Protein AF-A0A135VD39-F1 (afdb_monomer)

Radius of gyration: 21.94 Å; Cα contacts (8 Å, |Δi|>4): 215; chains: 1; bounding box: 55×44×56 Å

Solvent-accessible surface area (backbone atoms only — not comparable to full-atom values): 12768 Å² total; per-residue (Å²): 140,73,84,59,66,71,58,58,60,53,49,51,55,55,43,65,62,43,74,57,45,62,59,51,40,48,57,52,22,52,54,49,41,53,48,53,52,48,43,32,73,76,66,68,51,84,72,52,73,67,55,46,51,52,53,43,49,52,48,41,50,49,53,52,51,52,49,55,49,49,49,50,70,74,50,70,34,70,59,78,60,62,70,63,48,51,53,49,48,53,45,34,60,78,67,70,51,67,87,68,59,43,60,22,40,42,99,42,89,54,78,38,80,48,74,44,67,46,86,89,49,31,38,37,41,31,10,59,46,33,50,52,53,28,62,77,36,46,71,65,29,49,46,50,50,43,50,50,54,54,52,57,67,68,57,56,26,66,57,56,52,50,51,50,41,52,50,24,40,51,56,33,50,59,50,48,55,74,76,72,55,96,48,78,74,50,52,59,52,45,53,51,51,51,49,50,50,48,50,52,50,51,49,44,66,54,50,51,58,56,53,50,53,55,52,48,61,48,52,47,50,51,40,31,73,74,67,76,46,76,125

Mean predicted aligned error: 9.79 Å

Secondary structure (DSSP, 8-state):
----HHHHHHHHHHHHHSTTHHHHHHHHHHHHHHHHHHHHHHH-PPPPHHHHHHHHHHHHHHHHHHHHHHHHHHH--B---HHHHHHHHHHHHHTT--TTEEEEEE--SS--EEEEE-SS-EEEEEEHHHHHHHHHTHHHHHHHHHHHHHHHHH--HHHHHHHHHHHHHHHHHHHHHHHH--SHHHHHHHHHHHHHHHHHHHHHHHHHHHHHHHHHHHHHHHHHHHHSS--

Sequence (231 aa):
MLGDPDIIENQSGVFLFTMAFQEGLVMCSLVWTLGLIGIRLFANIEFNILQWTITTLLVGSAVQFIVFGLKLILFRNPVTNAEILTLFEEVRDELGASRRIQLWSRSTDKGVFLSTSNLLFKAILLSESAIGNILGKREKGKVVLAREVLMLGRVNPIRGFALGLFGFWGVSFSELFFFVYDEFLTMELWVTTMLLAFVVLLLGLILIPTMTSKSYRHVERILENTYGSSP

Structure (mmCIF, N/CA/C/O backbone):
data_AF-A0A135VD39-F1
#
_entry.id   AF-A0A135VD39-F1
#
loop_
_atom_site.group_PDB
_atom_site.id
_atom_site.type_symbol
_atom_site.label_atom_id
_atom_site.label_alt_id
_atom_site.label_comp_id
_atom_site.label_asym_id
_atom_site.label_entity_id
_atom_site.label_seq_id
_atom_site.pdbx_PDB_ins_code
_atom_site.Cartn_x
_atom_site.Cartn_y
_atom_site.Cartn_z
_atom_site.occupancy
_atom_site.B_iso_or_equiv
_atom_site.auth_seq_id
_atom_site.auth_comp_id
_atom_site.auth_asym_id
_atom_site.auth_atom_id
_atom_site.pdbx_PDB_model_num
ATOM 1 N N . MET A 1 1 ? 16.685 -28.376 16.168 1.00 36.78 1 MET A N 1
ATOM 2 C CA . MET A 1 1 ? 16.461 -26.940 15.905 1.00 36.78 1 MET A CA 1
ATOM 3 C C . MET A 1 1 ? 16.240 -26.770 14.411 1.00 36.78 1 MET A C 1
ATOM 5 O O . MET A 1 1 ? 17.153 -26.419 13.682 1.00 36.78 1 MET A O 1
ATOM 9 N N . LEU A 1 2 ? 15.049 -27.141 13.954 1.00 29.02 2 LEU A N 1
ATOM 10 C CA . LEU A 1 2 ? 14.562 -26.883 12.603 1.00 29.02 2 LEU A CA 1
ATOM 11 C C . LEU A 1 2 ? 13.552 -25.755 12.776 1.00 29.02 2 LEU A C 1
ATOM 13 O O . LEU A 1 2 ? 12.688 -25.861 13.644 1.00 29.02 2 LEU A O 1
ATOM 17 N N . GLY A 1 3 ? 13.758 -24.648 12.063 1.00 33.44 3 GLY A N 1
ATOM 18 C CA . GLY A 1 3 ? 12.838 -23.518 12.086 1.00 33.44 3 GLY A CA 1
ATOM 19 C C . GLY A 1 3 ? 11.447 -24.014 11.728 1.00 33.44 3 GLY A C 1
ATOM 20 O O . GLY A 1 3 ? 11.274 -24.638 10.684 1.00 33.44 3 GLY A O 1
ATOM 21 N N . ASP A 1 4 ? 10.505 -23.789 12.635 1.00 33.47 4 ASP A N 1
ATOM 22 C CA . ASP A 1 4 ? 9.112 -24.169 12.462 1.00 33.47 4 ASP A CA 1
ATOM 23 C C . ASP A 1 4 ? 8.587 -23.475 11.188 1.00 33.47 4 ASP A C 1
ATOM 25 O O . ASP A 1 4 ? 8.614 -22.236 11.126 1.00 33.47 4 ASP A O 1
ATOM 29 N N . PRO A 1 5 ? 8.196 -24.219 10.138 1.00 44.31 5 PRO A N 1
ATOM 30 C CA . PRO A 1 5 ? 7.804 -23.639 8.851 1.00 44.31 5 PRO A CA 1
ATOM 31 C C . PRO A 1 5 ? 6.631 -22.652 8.989 1.00 44.31 5 PRO A C 1
ATOM 33 O O . PRO A 1 5 ? 6.588 -21.642 8.281 1.00 44.31 5 PRO A O 1
ATOM 36 N N . ASP A 1 6 ? 5.783 -22.846 10.000 1.00 40.59 6 ASP A N 1
ATOM 37 C CA . ASP A 1 6 ? 4.646 -21.982 10.326 1.00 40.59 6 ASP A CA 1
ATOM 38 C C . ASP A 1 6 ? 5.066 -20.577 10.801 1.00 40.59 6 ASP A C 1
ATOM 40 O O . ASP A 1 6 ? 4.318 -19.605 10.659 1.00 40.59 6 ASP A O 1
ATOM 44 N N . ILE A 1 7 ? 6.284 -20.417 11.338 1.00 43.66 7 ILE A N 1
ATOM 45 C CA . ILE A 1 7 ? 6.813 -19.107 11.753 1.00 43.66 7 ILE A CA 1
ATOM 46 C C . ILE A 1 7 ? 7.242 -18.288 10.526 1.00 43.66 7 ILE A C 1
ATOM 48 O O . ILE A 1 7 ? 7.021 -17.071 10.494 1.00 43.66 7 ILE A O 1
ATOM 52 N N . ILE A 1 8 ? 7.808 -18.946 9.509 1.00 40.62 8 ILE A N 1
ATOM 53 C CA . ILE A 1 8 ? 8.281 -18.313 8.267 1.00 40.62 8 ILE A CA 1
ATOM 54 C C . ILE A 1 8 ? 7.086 -17.917 7.385 1.00 40.62 8 ILE A C 1
ATOM 56 O O . ILE A 1 8 ? 7.049 -16.806 6.845 1.00 40.62 8 ILE A O 1
ATOM 60 N N . GLU A 1 9 ? 6.058 -18.767 7.311 1.00 42.56 9 GLU A N 1
ATOM 61 C CA . GLU A 1 9 ? 4.824 -18.470 6.577 1.00 42.56 9 GLU A CA 1
ATOM 62 C C . GLU A 1 9 ? 4.047 -17.298 7.211 1.00 42.56 9 GLU A C 1
ATOM 64 O O . GLU A 1 9 ? 3.508 -16.434 6.514 1.00 42.56 9 GLU A O 1
ATOM 69 N N . ASN A 1 10 ? 4.078 -17.161 8.543 1.00 50.06 10 ASN A N 1
ATOM 70 C CA . ASN A 1 10 ? 3.363 -16.073 9.213 1.00 50.06 10 ASN A CA 1
ATOM 71 C C . ASN A 1 10 ? 4.061 -14.708 9.137 1.00 50.06 10 ASN A C 1
ATOM 73 O O . ASN A 1 10 ? 3.376 -13.685 9.002 1.00 50.06 10 ASN A O 1
ATOM 77 N N . GLN A 1 11 ? 5.396 -14.662 9.207 1.00 50.75 11 GLN A N 1
ATOM 78 C CA . GLN A 1 11 ? 6.142 -13.405 9.073 1.00 50.75 11 GLN A CA 1
ATOM 79 C C . GLN A 1 11 ? 6.075 -12.851 7.648 1.00 50.75 11 GLN A C 1
ATOM 81 O O . GLN A 1 11 ? 5.901 -11.642 7.483 1.00 50.75 11 GLN A O 1
ATOM 86 N N . SER A 1 12 ? 6.116 -13.718 6.631 1.00 50.72 12 SER A N 1
ATOM 87 C CA . SER A 1 12 ? 6.025 -13.298 5.228 1.00 50.72 12 SER A CA 1
ATOM 88 C C . SER A 1 12 ? 4.701 -12.585 4.928 1.00 50.72 12 SER A C 1
ATOM 90 O O . SER A 1 12 ? 4.698 -11.534 4.290 1.00 50.72 12 SER A O 1
ATOM 92 N N . GLY A 1 13 ? 3.579 -13.065 5.478 1.00 54.34 13 GLY A N 1
ATOM 93 C CA . GLY A 1 13 ? 2.280 -12.419 5.293 1.00 54.34 13 GLY A CA 1
ATOM 94 C C . GLY A 1 13 ? 2.174 -11.047 5.979 1.00 54.34 13 GLY A C 1
ATOM 95 O O . GLY A 1 13 ? 1.583 -10.118 5.438 1.00 54.34 13 GLY A O 1
ATOM 96 N N . VAL A 1 14 ? 2.753 -10.882 7.171 1.00 59.06 14 VAL A N 1
ATOM 97 C CA . VAL A 1 14 ? 2.792 -9.571 7.855 1.00 59.06 14 VAL A CA 1
ATOM 98 C C . VAL A 1 14 ? 3.725 -8.596 7.124 1.00 59.06 14 VAL A C 1
ATOM 100 O O . VAL A 1 14 ? 3.398 -7.417 6.967 1.00 59.06 14 VAL A O 1
ATOM 103 N N . PHE A 1 15 ? 4.846 -9.093 6.605 1.00 59.16 15 PHE A N 1
ATOM 104 C CA . PHE A 1 15 ? 5.789 -8.327 5.792 1.00 59.16 15 PHE A CA 1
ATOM 105 C C . PHE A 1 15 ? 5.156 -7.866 4.469 1.00 59.16 15 PHE A C 1
ATOM 107 O O . PHE A 1 15 ? 5.228 -6.693 4.111 1.00 59.16 15 PHE A O 1
ATOM 114 N N . LEU A 1 16 ? 4.427 -8.760 3.792 1.00 58.19 16 LEU A N 1
ATOM 115 C CA . LEU A 1 16 ? 3.651 -8.451 2.590 1.00 58.19 16 LEU A CA 1
ATOM 116 C C . LEU A 1 16 ? 2.546 -7.429 2.865 1.00 58.19 16 LEU A C 1
ATOM 118 O O . LEU A 1 16 ? 2.251 -6.602 2.004 1.00 58.19 16 LEU A O 1
ATOM 122 N N . PHE A 1 17 ? 1.934 -7.440 4.050 1.00 61.31 17 PHE A N 1
ATOM 123 C CA . PHE A 1 17 ? 0.886 -6.484 4.406 1.00 61.31 17 PHE A CA 1
ATOM 124 C C . PHE A 1 17 ? 1.434 -5.075 4.728 1.00 61.31 17 PHE A C 1
ATOM 126 O O . PHE A 1 17 ? 0.777 -4.076 4.419 1.00 61.31 17 PHE A O 1
ATOM 133 N N . THR A 1 18 ? 2.654 -4.978 5.267 1.00 62.19 18 THR A N 1
ATOM 134 C CA . THR A 1 18 ? 3.282 -3.734 5.763 1.00 62.19 18 THR A CA 1
ATOM 135 C C . THR A 1 18 ? 4.094 -2.959 4.701 1.00 62.19 18 THR A C 1
ATOM 137 O O . THR A 1 18 ? 4.135 -3.322 3.521 1.00 62.19 18 THR A O 1
ATOM 140 N N . MET A 1 19 ? 4.695 -1.825 5.111 1.00 54.62 19 MET A N 1
ATOM 141 C CA . MET A 1 19 ? 5.516 -0.919 4.280 1.00 54.62 19 MET A CA 1
ATOM 142 C C . MET A 1 19 ? 6.785 -1.558 3.698 1.00 54.62 19 MET A C 1
ATOM 144 O O . MET A 1 19 ? 7.353 -0.993 2.767 1.00 54.62 19 MET A O 1
ATOM 148 N N . ALA A 1 20 ? 7.198 -2.734 4.171 1.00 56.06 20 ALA A N 1
ATOM 149 C CA . ALA A 1 20 ? 8.397 -3.417 3.689 1.00 56.06 20 ALA A CA 1
ATOM 150 C C . ALA A 1 20 ? 8.313 -3.829 2.203 1.00 56.06 20 ALA A C 1
ATOM 152 O O . ALA A 1 20 ? 9.313 -4.091 1.541 1.00 56.06 20 ALA A O 1
ATOM 153 N N . PHE A 1 21 ? 7.115 -3.776 1.612 1.00 60.62 21 PHE A N 1
ATOM 154 C CA . PHE A 1 21 ? 6.954 -3.854 0.164 1.00 60.62 21 PHE A CA 1
ATOM 155 C C . PHE A 1 21 ? 7.659 -2.719 -0.607 1.00 60.62 21 PHE A C 1
ATOM 157 O O . PHE A 1 21 ? 8.100 -2.946 -1.731 1.00 60.62 21 PHE A O 1
ATOM 164 N N . GLN A 1 22 ? 7.804 -1.516 -0.036 1.00 62.66 22 GLN A N 1
ATOM 165 C CA . GLN A 1 22 ? 8.587 -0.461 -0.694 1.00 62.66 22 GLN A CA 1
ATOM 166 C C . GLN A 1 22 ? 10.059 -0.866 -0.849 1.00 62.66 22 GLN A C 1
ATOM 168 O O . GLN A 1 22 ? 10.663 -0.558 -1.871 1.00 62.66 22 GLN A O 1
ATOM 173 N N . GLU A 1 23 ? 10.602 -1.631 0.098 1.00 63.03 23 GLU A N 1
ATOM 174 C CA . GLU A 1 23 ? 11.943 -2.220 0.001 1.00 63.03 23 GLU A CA 1
ATOM 175 C C . GLU A 1 23 ? 11.967 -3.362 -1.034 1.00 63.03 23 GLU A C 1
ATOM 177 O O . GLU A 1 23 ? 12.885 -3.457 -1.845 1.00 63.03 23 GLU A O 1
ATOM 182 N N . GLY A 1 24 ? 10.903 -4.173 -1.103 1.00 69.75 24 GLY A N 1
ATOM 183 C CA . GLY A 1 24 ? 10.736 -5.201 -2.140 1.00 69.75 24 GLY A CA 1
ATOM 184 C C . GLY A 1 24 ? 10.669 -4.648 -3.573 1.00 69.75 24 GLY A C 1
ATOM 185 O O . GLY A 1 24 ? 11.149 -5.295 -4.507 1.00 69.75 24 GLY A O 1
ATOM 186 N N . LEU A 1 25 ? 10.131 -3.437 -3.766 1.00 75.75 25 LEU A N 1
ATOM 187 C CA . LEU A 1 25 ? 10.124 -2.760 -5.068 1.00 75.75 25 LEU A CA 1
ATOM 188 C C . LEU A 1 25 ? 11.536 -2.422 -5.555 1.00 75.75 25 LEU A C 1
ATOM 190 O O . LEU A 1 25 ? 11.788 -2.518 -6.755 1.00 75.75 25 LEU A O 1
ATOM 194 N N . VAL A 1 26 ? 12.459 -2.087 -4.648 1.00 73.94 26 VAL A N 1
ATOM 195 C CA . VAL A 1 26 ? 13.871 -1.851 -4.992 1.00 73.94 26 VAL A CA 1
ATOM 196 C C . VAL A 1 26 ? 14.484 -3.128 -5.560 1.00 73.94 26 VAL A C 1
ATOM 198 O O . VAL A 1 26 ? 15.047 -3.104 -6.652 1.00 73.94 26 VAL A O 1
ATOM 201 N N . MET A 1 27 ? 14.282 -4.270 -4.901 1.00 78.44 27 MET A N 1
ATOM 202 C CA . MET A 1 27 ? 14.774 -5.556 -5.410 1.00 78.44 27 MET A CA 1
ATOM 203 C C . MET A 1 27 ? 14.165 -5.902 -6.776 1.00 78.44 27 MET A C 1
ATOM 205 O O . MET A 1 27 ? 14.879 -6.326 -7.682 1.00 78.44 27 MET A O 1
ATOM 209 N N . CYS A 1 28 ? 12.865 -5.649 -6.968 1.00 85.00 28 CYS A N 1
ATOM 210 C CA . CYS A 1 28 ? 12.217 -5.844 -8.268 1.00 85.00 28 CYS A CA 1
ATOM 211 C C . CYS A 1 28 ? 12.820 -4.942 -9.359 1.00 85.00 28 CYS A C 1
ATOM 213 O O . CYS A 1 28 ? 12.958 -5.378 -10.499 1.00 85.00 28 CYS A O 1
ATOM 215 N N . SER A 1 29 ? 13.195 -3.703 -9.022 1.00 85.25 29 SER A N 1
ATOM 216 C CA . SER A 1 29 ? 13.818 -2.770 -9.969 1.00 85.25 29 SER A CA 1
ATOM 217 C C . SER A 1 29 ? 15.226 -3.203 -10.389 1.00 85.25 29 SER A C 1
ATOM 219 O O . SER A 1 29 ? 15.584 -3.057 -11.559 1.00 85.25 29 SER A O 1
ATOM 221 N N . LEU A 1 30 ? 15.991 -3.814 -9.478 1.00 82.81 30 LEU A N 1
ATOM 222 C CA . LEU A 1 30 ? 17.301 -4.392 -9.784 1.00 82.81 30 LEU A CA 1
ATOM 223 C C . LEU A 1 30 ? 17.159 -5.583 -10.734 1.00 82.81 30 LEU A C 1
ATOM 225 O O . LEU A 1 30 ? 17.803 -5.617 -11.779 1.00 82.81 30 LEU A O 1
ATOM 229 N N . VAL A 1 31 ? 16.255 -6.519 -10.423 1.00 88.19 31 VAL A N 1
ATOM 230 C CA . VAL A 1 31 ? 15.974 -7.680 -11.287 1.00 88.19 31 VAL A CA 1
ATOM 231 C C . VAL A 1 31 ? 15.508 -7.233 -12.674 1.00 88.19 31 VAL A C 1
ATOM 233 O O . VAL A 1 31 ? 15.976 -7.761 -13.680 1.00 88.19 31 VAL A O 1
ATOM 236 N N . TRP A 1 32 ? 14.625 -6.233 -12.740 1.00 90.31 32 TRP A N 1
ATOM 237 C CA . TRP A 1 32 ? 14.171 -5.656 -14.004 1.00 90.31 32 TRP A CA 1
ATOM 238 C C . TRP A 1 32 ? 15.325 -5.062 -14.816 1.00 90.31 32 TRP A C 1
ATOM 240 O O . TRP A 1 32 ? 15.446 -5.333 -16.010 1.00 90.31 32 TRP A O 1
ATOM 250 N N . THR A 1 33 ? 16.206 -4.305 -14.165 1.00 85.19 33 THR A N 1
ATOM 251 C CA . THR A 1 33 ? 17.350 -3.674 -14.830 1.00 85.19 33 THR A CA 1
ATOM 252 C C . THR A 1 33 ? 18.340 -4.711 -15.354 1.00 85.19 33 THR A C 1
ATOM 254 O O . THR A 1 33 ? 18.750 -4.630 -16.510 1.00 85.19 33 THR A O 1
ATOM 257 N N . LEU A 1 34 ? 18.650 -5.744 -14.564 1.00 84.44 34 LEU A N 1
ATOM 258 C CA . LEU A 1 34 ? 19.457 -6.881 -15.017 1.00 84.44 34 LEU A CA 1
ATOM 259 C C . LEU A 1 34 ? 18.812 -7.595 -16.213 1.00 84.44 34 LEU A C 1
ATOM 261 O O . LEU A 1 34 ? 19.510 -7.977 -17.150 1.00 84.44 34 LEU A O 1
ATOM 265 N N . GLY A 1 35 ? 17.483 -7.728 -16.214 1.00 86.19 35 GLY A N 1
ATOM 266 C CA . GLY A 1 35 ? 16.728 -8.263 -17.344 1.00 86.19 35 GLY A CA 1
ATOM 267 C C . GLY A 1 35 ? 16.900 -7.428 -18.615 1.00 86.19 35 GLY A C 1
ATOM 268 O O . GLY A 1 35 ? 17.209 -7.979 -19.669 1.00 86.19 35 GLY A O 1
ATOM 269 N N . LEU A 1 36 ? 16.771 -6.101 -18.519 1.00 84.12 36 LEU A N 1
ATOM 270 C CA . LEU A 1 36 ? 16.989 -5.197 -19.652 1.00 84.12 36 LEU A CA 1
ATOM 271 C C . LEU A 1 36 ? 18.435 -5.239 -20.165 1.00 84.12 36 LEU A C 1
ATOM 273 O O . LEU A 1 36 ? 18.651 -5.259 -21.377 1.00 84.12 36 LEU A O 1
ATOM 277 N N . ILE A 1 37 ? 19.420 -5.313 -19.266 1.00 81.06 37 ILE A N 1
ATOM 278 C CA . ILE A 1 37 ? 20.835 -5.485 -19.628 1.00 81.06 37 ILE A CA 1
ATOM 279 C C . ILE A 1 37 ? 21.036 -6.815 -20.362 1.00 81.06 37 ILE A C 1
ATOM 281 O O . ILE A 1 37 ? 21.667 -6.842 -21.416 1.00 81.06 37 ILE A O 1
ATOM 285 N N . GLY A 1 38 ? 20.458 -7.907 -19.859 1.00 83.38 38 GLY A N 1
ATOM 286 C CA . GLY A 1 38 ? 20.496 -9.208 -20.523 1.00 83.38 38 GLY A CA 1
ATOM 287 C C . GLY A 1 38 ? 19.891 -9.157 -21.926 1.00 83.38 38 GLY A C 1
ATOM 288 O O . GLY A 1 38 ? 20.511 -9.625 -22.876 1.00 83.38 38 GLY A O 1
ATOM 289 N N . ILE A 1 39 ? 18.724 -8.527 -22.092 1.00 85.81 39 ILE A N 1
ATOM 290 C CA . ILE A 1 39 ? 18.101 -8.340 -23.412 1.00 85.81 39 ILE A CA 1
ATOM 291 C C . ILE A 1 39 ? 19.033 -7.557 -24.341 1.00 85.81 39 ILE A C 1
ATOM 293 O O . ILE A 1 39 ? 19.220 -7.961 -25.487 1.00 85.81 39 ILE A O 1
ATOM 297 N N . ARG A 1 40 ? 19.668 -6.484 -23.859 1.00 81.38 40 ARG A N 1
ATOM 298 C CA . ARG A 1 40 ? 20.644 -5.730 -24.655 1.00 81.38 40 ARG A CA 1
ATOM 299 C C . ARG A 1 40 ? 21.816 -6.612 -25.096 1.00 81.38 40 ARG A C 1
ATOM 301 O O . ARG A 1 40 ? 22.158 -6.604 -26.272 1.00 81.38 40 ARG A O 1
ATOM 308 N N . LEU A 1 41 ? 22.400 -7.389 -24.182 1.00 81.62 41 LEU A N 1
ATOM 309 C CA . LEU A 1 41 ? 23.570 -8.230 -24.460 1.00 81.62 41 LEU A CA 1
ATOM 310 C C . LEU A 1 41 ? 23.260 -9.416 -25.387 1.00 81.62 41 LEU A C 1
ATOM 312 O O . LEU A 1 41 ? 24.068 -9.734 -26.254 1.00 81.62 41 LEU A O 1
ATOM 316 N N . PHE A 1 42 ? 22.109 -10.074 -25.215 1.00 87.12 42 PHE A N 1
ATOM 317 C CA . PHE A 1 42 ? 21.778 -11.308 -25.939 1.00 87.12 42 PHE A CA 1
ATOM 318 C C . PHE A 1 42 ? 20.916 -11.090 -27.185 1.00 87.12 42 PHE A C 1
ATOM 320 O O . PHE A 1 42 ? 21.046 -11.844 -28.146 1.00 87.12 42 PHE A O 1
ATOM 327 N N . ALA A 1 43 ? 20.036 -10.086 -27.187 1.00 86.44 43 ALA A N 1
ATOM 328 C CA . ALA A 1 43 ? 19.156 -9.787 -28.319 1.00 86.44 43 ALA A CA 1
ATOM 329 C C . ALA A 1 43 ? 19.656 -8.615 -29.180 1.00 86.44 43 ALA A C 1
ATOM 331 O O . ALA A 1 43 ? 19.060 -8.337 -30.217 1.00 86.44 43 ALA A O 1
ATOM 332 N N . ASN A 1 44 ? 20.734 -7.936 -28.761 1.00 78.56 44 ASN A N 1
ATOM 333 C CA . ASN A 1 44 ? 21.305 -6.761 -29.428 1.00 78.56 44 ASN A CA 1
ATOM 334 C C . ASN A 1 44 ? 20.274 -5.639 -29.673 1.00 78.56 44 ASN A C 1
ATOM 336 O O . ASN A 1 44 ? 20.314 -4.934 -30.680 1.00 78.56 44 ASN A O 1
ATOM 340 N N . ILE A 1 45 ? 19.304 -5.513 -28.760 1.00 82.12 45 ILE A N 1
ATOM 341 C CA . ILE A 1 45 ? 18.288 -4.460 -28.788 1.00 82.12 45 ILE A CA 1
ATOM 342 C C . ILE A 1 45 ? 18.828 -3.265 -28.006 1.00 82.12 45 ILE A C 1
ATOM 344 O O . ILE A 1 45 ? 19.077 -3.357 -26.802 1.00 82.12 45 ILE A O 1
ATOM 348 N N . GLU A 1 46 ? 18.973 -2.131 -28.681 1.00 77.25 46 GLU A N 1
ATOM 349 C CA . GLU A 1 46 ? 19.332 -0.870 -28.044 1.00 77.25 46 GLU A CA 1
ATOM 350 C C . GLU A 1 46 ? 18.075 -0.132 -27.582 1.00 77.25 46 GLU A C 1
ATOM 352 O O . GLU A 1 46 ? 17.205 0.217 -28.380 1.00 77.25 46 GLU A O 1
ATOM 357 N N . PHE A 1 47 ? 17.986 0.122 -26.278 1.00 74.31 47 PHE A N 1
ATOM 358 C CA . PHE A 1 47 ? 16.941 0.961 -25.705 1.00 74.31 47 PHE A CA 1
ATOM 359 C C . PHE A 1 47 ? 17.456 2.389 -25.587 1.00 74.31 47 PHE A C 1
ATOM 361 O O . PHE A 1 47 ? 18.421 2.649 -24.867 1.00 74.31 47 PHE A O 1
ATOM 368 N N . ASN A 1 48 ? 16.791 3.335 -26.248 1.00 80.31 48 ASN A N 1
ATOM 369 C CA . ASN A 1 48 ? 17.050 4.745 -25.972 1.00 80.31 48 ASN A CA 1
ATOM 370 C C . ASN A 1 48 ? 16.472 5.151 -24.597 1.00 80.31 48 ASN A C 1
ATOM 372 O O . ASN A 1 48 ? 15.627 4.459 -24.024 1.00 80.31 48 ASN A O 1
ATOM 376 N N . ILE A 1 49 ? 16.906 6.299 -24.065 1.00 77.19 49 ILE A N 1
ATOM 377 C CA . ILE A 1 49 ? 16.513 6.783 -22.724 1.00 77.19 49 ILE A CA 1
ATOM 378 C C . ILE A 1 49 ? 14.987 6.901 -22.574 1.00 77.19 49 ILE A C 1
ATOM 380 O O . ILE A 1 49 ? 14.429 6.602 -21.512 1.00 77.19 49 ILE A O 1
ATOM 384 N N . LEU A 1 50 ? 14.299 7.326 -23.639 1.00 78.12 50 LEU A N 1
ATOM 385 C CA . LEU A 1 50 ? 12.847 7.474 -23.641 1.00 78.12 50 LEU A CA 1
ATOM 386 C C . LEU A 1 50 ? 12.153 6.109 -23.546 1.00 78.12 50 LEU A C 1
ATOM 388 O O . LEU A 1 50 ? 11.272 5.931 -22.709 1.00 78.12 50 LEU A O 1
ATOM 392 N N . GLN A 1 51 ? 12.576 5.141 -24.361 1.00 83.44 51 GLN A N 1
ATOM 393 C CA . GLN A 1 51 ? 12.075 3.769 -24.336 1.00 83.44 51 GLN A CA 1
ATOM 394 C C . GLN A 1 51 ? 12.323 3.136 -22.971 1.00 83.44 51 GLN A C 1
ATOM 396 O O . GLN A 1 51 ? 11.372 2.622 -22.396 1.00 83.44 51 GLN A O 1
ATOM 401 N N . TRP A 1 52 ? 13.533 3.263 -22.415 1.00 82.62 52 TRP A N 1
ATOM 402 C CA . TRP A 1 52 ? 13.859 2.762 -21.077 1.00 82.62 52 TRP A CA 1
ATOM 403 C C . TRP A 1 52 ? 12.926 3.332 -20.011 1.00 82.62 52 TRP A C 1
ATOM 405 O O . TRP A 1 52 ? 12.344 2.597 -19.215 1.00 82.62 52 TRP A O 1
ATOM 415 N N . THR A 1 53 ? 12.736 4.654 -20.018 1.00 82.12 53 THR A N 1
ATOM 416 C CA . THR A 1 53 ? 11.857 5.341 -19.066 1.00 82.12 53 THR A CA 1
ATOM 417 C C . THR A 1 53 ? 10.424 4.834 -19.178 1.00 82.12 53 THR A C 1
ATOM 419 O O . THR A 1 53 ? 9.821 4.475 -18.167 1.00 82.12 53 THR A O 1
ATOM 422 N N . ILE A 1 54 ? 9.888 4.749 -20.399 1.00 87.00 54 ILE A N 1
ATOM 423 C CA . ILE A 1 54 ? 8.527 4.263 -20.640 1.00 87.00 54 ILE A CA 1
ATOM 424 C C . ILE A 1 54 ? 8.392 2.808 -20.180 1.00 87.00 54 ILE A C 1
ATOM 426 O O . ILE A 1 54 ? 7.474 2.497 -19.421 1.00 87.00 54 ILE A O 1
ATOM 430 N N . THR A 1 55 ? 9.307 1.919 -20.574 1.00 89.56 55 THR A N 1
ATOM 431 C CA . THR A 1 55 ? 9.241 0.498 -20.206 1.00 89.56 55 THR A CA 1
ATOM 432 C C . THR A 1 55 ? 9.357 0.296 -18.700 1.00 89.56 55 THR A C 1
ATOM 434 O O . THR A 1 55 ? 8.585 -0.466 -18.126 1.00 89.56 55 THR A O 1
ATOM 437 N N . THR A 1 56 ? 10.252 1.025 -18.035 1.00 89.12 56 THR A N 1
ATOM 438 C CA . THR A 1 56 ? 10.460 0.926 -16.587 1.00 89.12 56 THR A CA 1
ATOM 439 C C . THR A 1 56 ? 9.266 1.461 -15.803 1.00 89.12 56 THR A C 1
ATOM 441 O O . THR A 1 56 ? 8.861 0.842 -14.821 1.00 89.12 56 THR A O 1
ATOM 444 N N . LEU A 1 57 ? 8.640 2.559 -16.241 1.00 88.44 57 LEU A N 1
ATOM 445 C CA . LEU A 1 57 ? 7.414 3.060 -15.612 1.00 88.44 57 LEU A CA 1
ATOM 446 C C . LEU A 1 57 ? 6.233 2.100 -15.813 1.00 88.44 57 LEU A C 1
ATOM 448 O O . LEU A 1 57 ? 5.463 1.875 -14.877 1.00 88.44 57 LEU A O 1
ATOM 452 N N . LEU A 1 58 ? 6.093 1.508 -17.004 1.00 92.31 58 LEU A N 1
ATOM 453 C CA . LEU A 1 58 ? 5.044 0.524 -17.285 1.00 92.31 58 LEU A CA 1
ATOM 454 C C . LEU A 1 58 ? 5.217 -0.737 -16.436 1.00 92.31 58 LEU A C 1
ATOM 456 O O . LEU A 1 58 ? 4.267 -1.163 -15.779 1.00 92.31 58 LEU A O 1
ATOM 460 N N . VAL A 1 59 ? 6.426 -1.300 -16.391 1.00 92.38 59 VAL A N 1
ATOM 461 C CA . VAL A 1 59 ? 6.714 -2.495 -15.588 1.00 92.38 59 VAL A CA 1
ATOM 462 C C . VAL A 1 59 ? 6.612 -2.197 -14.099 1.00 92.38 59 VAL A C 1
ATOM 464 O O . VAL A 1 59 ? 5.952 -2.945 -13.385 1.00 92.38 59 VAL A O 1
ATOM 467 N N . GLY A 1 60 ? 7.160 -1.076 -13.626 1.00 90.62 60 GLY A N 1
ATOM 468 C CA . GLY A 1 60 ? 7.023 -0.653 -12.233 1.00 90.62 60 GLY A CA 1
ATOM 469 C C . GLY A 1 60 ? 5.557 -0.490 -11.814 1.00 90.62 60 GLY A C 1
ATOM 470 O O . GLY A 1 60 ? 5.162 -0.940 -10.737 1.00 90.62 60 GLY A O 1
ATOM 471 N N . SER A 1 61 ? 4.721 0.076 -12.690 1.00 91.56 61 SER A N 1
ATOM 472 C CA . SER A 1 61 ? 3.273 0.170 -12.466 1.00 91.56 61 SER A CA 1
ATOM 473 C C . SER A 1 61 ? 2.621 -1.214 -12.423 1.00 91.56 61 SER A C 1
ATOM 475 O O . SER A 1 61 ? 1.862 -1.501 -11.497 1.00 91.56 61 SER A O 1
ATOM 477 N N . ALA A 1 62 ? 2.936 -2.090 -13.382 1.00 92.75 62 ALA A N 1
ATOM 478 C CA . ALA A 1 62 ? 2.398 -3.447 -13.444 1.00 92.75 62 ALA A CA 1
ATOM 479 C C . ALA A 1 62 ? 2.758 -4.263 -12.194 1.00 92.75 62 ALA A C 1
ATOM 481 O O . ALA A 1 62 ? 1.877 -4.872 -11.591 1.00 92.75 62 ALA A O 1
ATOM 482 N N . VAL A 1 63 ? 4.017 -4.212 -11.749 1.00 90.56 63 VAL A N 1
ATOM 483 C CA . VAL A 1 63 ? 4.487 -4.879 -10.526 1.00 90.56 63 VAL A CA 1
ATOM 484 C C . VAL A 1 63 ? 3.712 -4.383 -9.305 1.00 90.56 63 VAL A C 1
ATOM 486 O O . VAL A 1 63 ? 3.230 -5.195 -8.515 1.00 90.56 63 VAL A O 1
ATOM 489 N N . GLN A 1 64 ? 3.522 -3.067 -9.162 1.00 89.19 64 GLN A N 1
ATOM 490 C CA . GLN A 1 64 ? 2.718 -2.525 -8.064 1.00 89.19 64 GLN A CA 1
ATOM 491 C C . GLN A 1 64 ? 1.266 -3.016 -8.104 1.00 89.19 64 GLN A C 1
ATOM 493 O O . GLN A 1 64 ? 0.739 -3.426 -7.070 1.00 89.19 64 GLN A O 1
ATOM 498 N N . PHE A 1 65 ? 0.625 -3.023 -9.277 1.00 90.94 65 PHE A N 1
ATOM 499 C CA . PHE A 1 65 ? -0.746 -3.520 -9.420 1.00 90.94 65 PHE A CA 1
ATOM 500 C C . PHE A 1 65 ? -0.867 -5.012 -9.120 1.00 90.94 65 PHE A C 1
ATOM 502 O O . PHE A 1 65 ? -1.788 -5.402 -8.401 1.00 90.94 65 PHE A O 1
ATOM 509 N N . ILE A 1 66 ? 0.065 -5.833 -9.611 1.00 90.00 66 ILE A N 1
ATOM 510 C CA . ILE A 1 66 ? 0.120 -7.269 -9.312 1.00 90.00 66 ILE A CA 1
ATOM 511 C C . ILE A 1 66 ? 0.204 -7.468 -7.804 1.00 90.00 66 ILE A C 1
ATOM 513 O O . ILE A 1 66 ? -0.559 -8.249 -7.243 1.00 90.00 66 ILE A O 1
ATOM 517 N N . VAL A 1 67 ? 1.065 -6.717 -7.121 1.00 86.06 67 VAL A N 1
ATOM 518 C CA . VAL A 1 67 ? 1.221 -6.857 -5.673 1.00 86.06 67 VAL A CA 1
ATOM 519 C C . VAL A 1 67 ? -0.012 -6.375 -4.922 1.00 86.06 67 VAL A C 1
ATOM 521 O O . VAL A 1 67 ? -0.442 -7.038 -3.981 1.00 86.06 67 VAL A O 1
ATOM 524 N N . PHE A 1 68 ? -0.628 -5.261 -5.321 1.00 88.19 68 PHE A N 1
ATOM 525 C CA . PHE A 1 68 ? -1.894 -4.840 -4.719 1.00 88.19 68 PHE A CA 1
ATOM 526 C C . PHE A 1 68 ? -2.979 -5.907 -4.912 1.00 88.19 68 PHE A C 1
ATOM 528 O O . PHE A 1 68 ? -3.719 -6.191 -3.970 1.00 88.19 68 PHE A O 1
ATOM 535 N N . GLY A 1 69 ? -3.029 -6.539 -6.088 1.00 88.75 69 GLY A N 1
ATOM 536 C CA . GLY A 1 69 ? -3.905 -7.672 -6.377 1.00 88.75 69 GLY A CA 1
ATOM 537 C C . GLY A 1 69 ? -3.616 -8.881 -5.486 1.00 88.75 69 GLY A C 1
ATOM 538 O O . GLY A 1 69 ? -4.533 -9.415 -4.872 1.00 88.75 69 GLY A O 1
ATOM 539 N N . LEU A 1 70 ? -2.347 -9.262 -5.328 1.00 87.62 70 LEU A N 1
ATOM 540 C CA . LEU A 1 70 ? -1.933 -10.349 -4.437 1.00 87.62 70 LEU A CA 1
ATOM 541 C C . LEU A 1 70 ? -2.306 -10.060 -2.982 1.00 87.62 70 LEU A C 1
ATOM 543 O O . LEU A 1 70 ? -2.862 -10.929 -2.319 1.00 87.62 70 LEU A O 1
ATOM 547 N N . LYS A 1 71 ? -2.085 -8.834 -2.485 1.00 85.31 71 LYS A N 1
ATOM 548 C CA . LYS A 1 71 ? -2.517 -8.451 -1.131 1.00 85.31 71 LYS A CA 1
ATOM 549 C C . LYS A 1 71 ? -4.034 -8.561 -0.980 1.00 85.31 71 LYS A C 1
ATOM 551 O O . LYS A 1 71 ? -4.511 -9.012 0.057 1.00 85.31 71 LYS A O 1
ATOM 556 N N . LEU A 1 72 ? -4.787 -8.156 -2.000 1.00 87.81 72 LEU A N 1
ATOM 557 C CA . LEU A 1 72 ? -6.238 -8.288 -1.990 1.00 87.81 72 LEU A CA 1
ATOM 558 C C . LEU A 1 72 ? -6.654 -9.764 -1.945 1.00 87.81 72 LEU A C 1
ATOM 560 O O . LEU A 1 72 ? -7.541 -10.103 -1.183 1.00 87.81 72 LEU A O 1
ATOM 564 N N . ILE A 1 73 ? -6.019 -10.648 -2.712 1.00 87.75 73 ILE A N 1
ATOM 565 C CA . ILE A 1 73 ? -6.368 -12.077 -2.727 1.00 87.75 73 ILE A CA 1
ATOM 566 C C . ILE A 1 73 ? -5.989 -12.756 -1.403 1.00 87.75 73 ILE A C 1
ATOM 568 O O . ILE A 1 73 ? -6.776 -13.525 -0.865 1.00 87.75 73 ILE A O 1
ATOM 572 N N . LEU A 1 74 ? -4.806 -12.455 -0.862 1.00 82.19 74 LEU A N 1
ATOM 573 C CA . LEU A 1 74 ? -4.263 -13.138 0.315 1.00 82.19 74 LEU A CA 1
ATOM 574 C C . LEU A 1 74 ? -4.871 -12.661 1.641 1.00 82.19 74 LEU A C 1
ATOM 576 O O . LEU A 1 74 ? -4.979 -13.450 2.576 1.00 82.19 74 LEU A O 1
ATOM 580 N N . PHE A 1 75 ? -5.238 -11.379 1.752 1.00 84.19 75 PHE A N 1
ATOM 581 C CA . PHE A 1 75 ? -5.648 -10.787 3.035 1.00 84.19 75 PHE A CA 1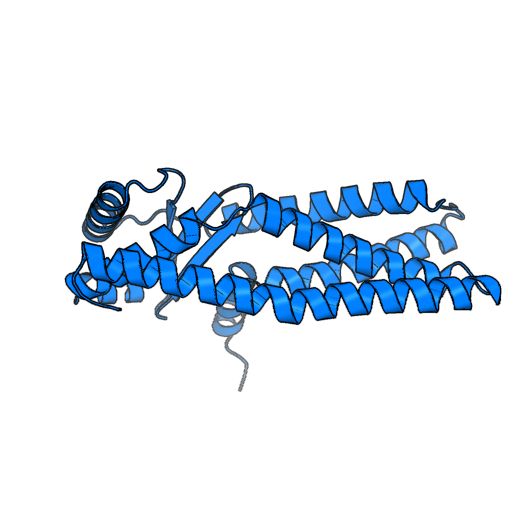
ATOM 582 C C . PHE A 1 75 ? -7.111 -10.364 3.107 1.00 84.19 75 PHE A C 1
ATOM 584 O O . PHE A 1 75 ? -7.567 -9.991 4.188 1.00 84.19 75 PHE A O 1
ATOM 591 N N . ARG A 1 76 ? -7.862 -10.398 2.001 1.00 86.62 76 ARG A N 1
ATOM 592 C CA . ARG A 1 76 ? -9.274 -10.003 2.007 1.00 86.62 76 ARG A CA 1
ATOM 593 C C . ARG A 1 76 ? -10.142 -11.111 2.591 1.00 86.62 76 ARG A C 1
ATOM 595 O O . ARG A 1 76 ? -10.835 -11.821 1.872 1.00 86.62 76 ARG A O 1
ATOM 602 N N . ASN A 1 77 ? -10.159 -11.172 3.911 1.00 89.38 77 ASN A N 1
ATOM 603 C CA . ASN A 1 77 ? -11.124 -11.946 4.674 1.00 89.38 77 ASN A CA 1
ATOM 604 C C . ASN A 1 77 ? -11.944 -10.963 5.504 1.00 89.38 77 ASN A C 1
ATOM 606 O O . ASN A 1 77 ? -11.378 -10.332 6.389 1.00 89.38 77 ASN A O 1
ATOM 610 N N . PRO A 1 78 ? -13.233 -10.734 5.207 1.00 89.88 78 PRO A N 1
ATOM 611 C CA . PRO A 1 78 ? -14.038 -9.806 5.991 1.00 89.88 78 PRO A CA 1
ATOM 612 C C . PRO A 1 78 ? -14.193 -10.317 7.426 1.00 89.88 78 PRO A C 1
ATOM 614 O O . PRO A 1 78 ? -14.338 -11.518 7.656 1.00 89.88 78 PRO A O 1
ATOM 617 N N . VAL A 1 79 ? -14.195 -9.401 8.394 1.00 91.69 79 VAL A N 1
ATOM 618 C CA . VAL A 1 79 ? -14.518 -9.764 9.779 1.00 91.69 79 VAL A CA 1
ATOM 619 C C . VAL A 1 79 ? -15.962 -10.257 9.853 1.00 91.69 79 VAL A C 1
ATOM 621 O O . VAL A 1 79 ? -16.857 -9.633 9.292 1.00 91.69 79 VAL A O 1
ATOM 624 N N . THR A 1 80 ? -16.186 -11.369 10.550 1.00 90.38 80 THR A N 1
ATOM 625 C CA . THR A 1 80 ? -17.510 -11.987 10.731 1.00 90.38 80 THR A CA 1
ATOM 626 C C . THR A 1 80 ? -18.119 -11.720 12.106 1.00 90.38 80 THR A C 1
ATOM 628 O O . THR A 1 80 ? -19.324 -11.876 12.284 1.00 90.38 80 THR A O 1
ATOM 631 N N . ASN A 1 81 ? -17.312 -11.309 13.088 1.00 92.69 81 ASN A N 1
ATOM 632 C CA . ASN A 1 81 ? -17.795 -10.985 14.426 1.00 92.69 81 ASN A CA 1
ATOM 633 C C . ASN A 1 81 ? -18.673 -9.717 14.374 1.00 92.69 81 ASN A C 1
ATOM 635 O O . ASN A 1 81 ? -18.215 -8.641 13.989 1.00 92.69 81 ASN A O 1
ATOM 639 N N . ALA A 1 82 ? -19.945 -9.859 14.752 1.00 93.25 82 ALA A N 1
ATOM 640 C CA . ALA A 1 82 ? -20.930 -8.785 14.659 1.00 93.25 82 ALA A CA 1
ATOM 641 C C . ALA A 1 82 ? -20.646 -7.629 15.629 1.00 93.25 82 ALA A C 1
ATOM 643 O O . ALA A 1 82 ? -20.847 -6.476 15.271 1.00 93.25 82 ALA A O 1
ATOM 644 N N . GLU A 1 83 ? -20.141 -7.905 16.833 1.00 94.38 83 GLU A N 1
ATOM 645 C CA . GLU A 1 83 ? -19.899 -6.867 17.842 1.00 94.38 83 GLU A CA 1
ATOM 646 C C . GLU A 1 83 ? -18.808 -5.888 17.407 1.00 94.38 83 GLU A C 1
ATOM 648 O O . GLU A 1 83 ? -18.973 -4.673 17.527 1.00 94.38 83 GLU A O 1
ATOM 653 N N . ILE A 1 84 ? -17.704 -6.405 16.862 1.00 94.06 84 ILE A N 1
ATOM 654 C CA . ILE A 1 84 ? -16.607 -5.563 16.369 1.00 94.06 84 ILE A CA 1
ATOM 655 C C . ILE A 1 84 ? -16.990 -4.825 15.086 1.00 94.06 84 ILE A C 1
ATOM 657 O O . ILE A 1 84 ? -16.555 -3.691 14.896 1.00 94.06 84 ILE A O 1
ATOM 661 N N . LEU A 1 85 ? -17.817 -5.434 14.226 1.00 94.38 85 LEU A N 1
ATOM 662 C CA . LEU A 1 85 ? -18.366 -4.757 13.054 1.00 94.38 85 LEU A CA 1
ATOM 663 C C . LEU A 1 85 ? -19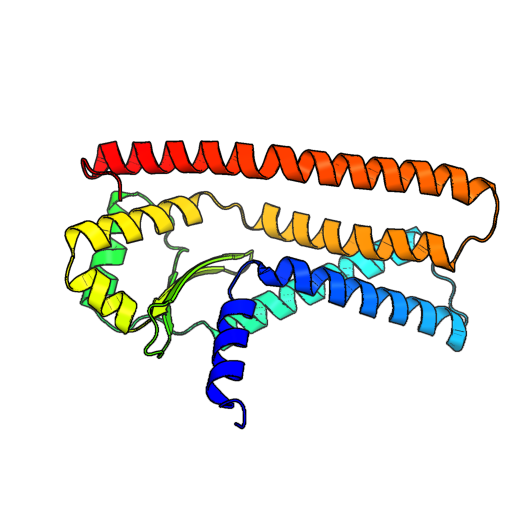.224 -3.571 13.484 1.00 94.38 85 LEU A C 1
ATOM 665 O O . LEU A 1 85 ? -18.949 -2.460 13.049 1.00 94.38 85 LEU A O 1
ATOM 669 N N . THR A 1 86 ? -20.177 -3.772 14.396 1.00 95.19 86 THR A N 1
ATOM 670 C CA . THR A 1 86 ? -21.022 -2.691 14.918 1.00 95.19 86 THR A CA 1
ATOM 671 C C . THR A 1 86 ? -20.180 -1.586 15.552 1.00 95.19 86 THR A C 1
ATOM 673 O O . THR A 1 86 ? -20.366 -0.419 15.224 1.00 95.19 86 THR A O 1
ATOM 676 N N . LEU A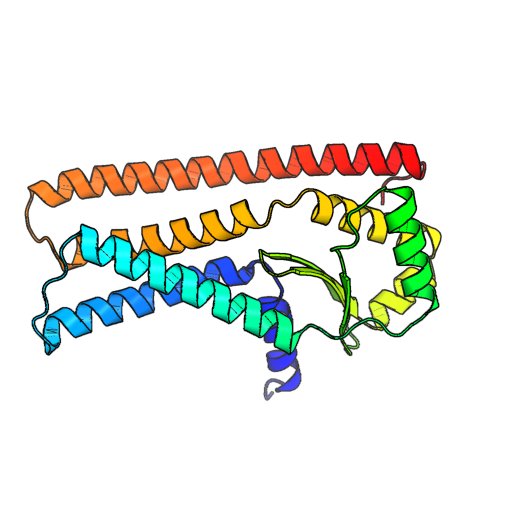 1 87 ? -19.187 -1.933 16.382 1.00 94.44 87 LEU A N 1
ATOM 677 C CA . LEU A 1 87 ? -18.276 -0.947 16.975 1.00 94.44 87 LEU A CA 1
ATOM 678 C C . LEU A 1 87 ? -17.492 -0.165 15.907 1.00 94.44 87 LEU A C 1
ATOM 680 O O . LEU A 1 87 ? -17.286 1.040 16.036 1.00 94.44 87 LEU A O 1
ATOM 684 N N . PHE A 1 88 ? -17.040 -0.839 14.850 1.00 94.81 88 PHE A N 1
ATOM 685 C CA . PHE A 1 88 ? -16.345 -0.199 13.737 1.00 94.81 88 PHE A CA 1
ATOM 686 C C . PHE A 1 88 ? -17.263 0.741 12.946 1.00 94.81 88 PHE A C 1
ATOM 688 O O . PHE A 1 88 ? -16.826 1.822 12.548 1.00 94.81 88 PHE A O 1
ATOM 695 N N . GLU A 1 89 ? -18.521 0.362 12.728 1.00 94.00 89 GLU A N 1
ATOM 696 C CA . GLU A 1 89 ? -19.505 1.211 12.056 1.00 94.00 89 GLU A CA 1
ATOM 697 C C . GLU A 1 89 ? -19.872 2.436 12.893 1.00 94.00 89 GLU A C 1
ATOM 699 O O . GLU A 1 89 ? -19.836 3.540 12.355 1.00 94.00 89 GLU A O 1
ATOM 704 N N . GLU A 1 90 ? -20.092 2.266 14.203 1.00 93.44 90 GLU A N 1
ATOM 705 C CA . GLU A 1 90 ? -20.272 3.367 15.161 1.00 93.44 90 GLU A CA 1
ATOM 706 C C . GLU A 1 90 ? -19.118 4.377 15.046 1.00 93.44 90 GLU A C 1
ATOM 708 O O . GLU A 1 90 ? -19.339 5.564 14.815 1.00 93.44 90 GLU A O 1
ATOM 713 N N . VAL A 1 91 ? -17.871 3.899 15.125 1.00 93.38 91 VAL A N 1
ATOM 714 C CA . VAL A 1 91 ? -16.670 4.744 15.016 1.00 93.38 91 VAL A CA 1
ATOM 715 C C . VAL A 1 91 ? -16.580 5.440 13.659 1.00 93.38 91 VAL A C 1
ATOM 717 O O . VAL A 1 91 ? -16.217 6.614 13.579 1.00 93.38 91 VAL A O 1
ATOM 720 N N . ARG A 1 92 ? -16.870 4.727 12.569 1.00 92.25 92 ARG A N 1
ATOM 721 C CA . ARG A 1 92 ? -16.798 5.279 11.213 1.00 92.25 92 ARG A CA 1
ATOM 722 C C . ARG A 1 92 ? -17.811 6.404 11.022 1.00 92.25 92 ARG A C 1
ATOM 724 O O . ARG A 1 92 ? -17.456 7.427 10.432 1.00 92.25 92 ARG A O 1
ATOM 731 N N . ASP A 1 93 ? -19.031 6.206 11.507 1.00 92.06 93 ASP A N 1
ATOM 732 C CA . ASP A 1 93 ? -20.130 7.152 11.354 1.00 92.06 93 ASP A CA 1
ATOM 733 C C . ASP A 1 93 ? -19.934 8.377 12.263 1.00 92.06 93 ASP A C 1
ATOM 735 O O . ASP A 1 93 ? -20.084 9.503 11.789 1.00 92.06 93 ASP A O 1
ATOM 739 N N . GLU A 1 94 ? -19.468 8.190 13.505 1.00 90.81 94 GLU A N 1
ATOM 740 C CA . GLU A 1 94 ? -19.092 9.285 14.420 1.00 90.81 94 GLU A CA 1
ATOM 741 C C . GLU A 1 94 ? -17.990 10.186 13.841 1.00 90.81 94 GLU A C 1
ATOM 743 O O . GLU A 1 94 ? -18.011 11.404 14.017 1.00 90.81 94 GLU A O 1
ATOM 748 N N . LEU A 1 95 ? -17.029 9.601 13.122 1.00 89.38 95 LEU A N 1
ATOM 749 C CA . LEU A 1 95 ? -15.917 10.334 12.513 1.00 89.38 95 LEU A CA 1
ATOM 750 C C . LEU A 1 95 ? -16.226 10.883 11.110 1.00 89.38 95 LEU A C 1
ATOM 752 O O . LEU A 1 95 ? -15.368 11.545 10.520 1.00 89.38 95 LEU A O 1
ATOM 756 N N . GLY A 1 96 ? -17.395 10.578 10.535 1.00 87.00 96 GLY A N 1
ATOM 757 C CA . GLY A 1 96 ? -17.723 10.919 9.146 1.00 87.00 96 GLY A CA 1
ATOM 758 C C . GLY A 1 96 ? -16.741 10.319 8.128 1.00 87.00 96 GLY A C 1
ATOM 759 O O . GLY A 1 96 ? -16.466 10.915 7.082 1.00 87.00 96 GLY A O 1
ATOM 760 N N . ALA A 1 97 ? -16.146 9.166 8.444 1.00 85.38 97 ALA A N 1
ATOM 761 C CA . ALA A 1 97 ? -15.099 8.559 7.635 1.00 85.38 97 ALA A CA 1
ATOM 762 C C . ALA A 1 97 ? -15.659 7.839 6.393 1.00 85.38 97 ALA A C 1
ATOM 764 O O . ALA A 1 97 ? -16.805 7.395 6.334 1.00 85.38 97 ALA A O 1
ATOM 765 N N . SER A 1 98 ? -14.826 7.699 5.356 1.00 80.81 98 SER A N 1
ATOM 766 C CA . SER A 1 98 ? -15.246 7.079 4.095 1.00 80.81 98 SER A CA 1
ATOM 767 C C . SER A 1 98 ? -15.630 5.605 4.275 1.00 80.81 98 SER A C 1
ATOM 769 O O . SER A 1 98 ? -14.841 4.809 4.785 1.00 80.81 98 SER A O 1
ATOM 771 N N . ARG A 1 99 ? -16.773 5.204 3.698 1.00 83.44 99 ARG A N 1
ATOM 772 C CA . ARG A 1 99 ? -17.225 3.798 3.598 1.00 83.44 99 ARG A CA 1
ATOM 773 C C . ARG A 1 99 ? -16.260 2.865 2.852 1.00 83.44 99 ARG A C 1
ATOM 775 O O . ARG A 1 99 ? -16.473 1.661 2.822 1.00 83.44 99 ARG A O 1
ATOM 782 N N . ARG A 1 100 ? -15.204 3.402 2.229 1.00 87.25 100 ARG A N 1
ATOM 783 C CA . ARG A 1 100 ? -14.184 2.620 1.514 1.00 87.25 100 ARG A CA 1
ATOM 784 C C . ARG A 1 100 ? -13.197 1.899 2.438 1.00 87.25 100 ARG A C 1
ATOM 786 O O . ARG A 1 100 ? -12.461 1.050 1.943 1.00 87.25 100 ARG A O 1
ATOM 793 N N . ILE A 1 101 ? -13.143 2.245 3.728 1.00 91.75 101 ILE A N 1
ATOM 794 C CA . ILE A 1 101 ? -12.294 1.554 4.707 1.00 91.75 101 ILE A CA 1
ATOM 795 C C . ILE A 1 101 ? -12.982 0.249 5.112 1.00 91.75 101 ILE A C 1
ATOM 797 O O . ILE A 1 101 ? -14.109 0.267 5.603 1.00 91.75 101 ILE A O 1
ATOM 801 N N . GLN A 1 102 ? -12.301 -0.872 4.890 1.00 93.19 102 GLN A N 1
ATOM 802 C CA . GLN A 1 102 ? -12.790 -2.213 5.204 1.00 93.19 102 GLN A CA 1
ATOM 803 C C . GLN A 1 102 ? -12.099 -2.770 6.448 1.00 93.19 102 GLN A C 1
ATOM 805 O O . GLN A 1 102 ? -10.948 -2.439 6.735 1.00 93.19 102 GLN A O 1
ATOM 810 N N . LEU A 1 103 ? -12.797 -3.651 7.158 1.00 93.06 103 LEU A N 1
ATOM 811 C CA . LEU A 1 103 ? -12.248 -4.398 8.279 1.00 93.06 103 LEU A CA 1
ATOM 812 C C . LEU A 1 103 ? -12.036 -5.848 7.846 1.00 93.06 103 LEU A C 1
ATOM 814 O O . LEU A 1 103 ? -12.984 -6.513 7.418 1.00 93.06 103 LEU A O 1
ATOM 818 N N . TRP A 1 104 ? -10.799 -6.326 7.930 1.00 94.00 104 TRP A N 1
ATOM 819 C CA . TRP A 1 104 ? -10.423 -7.688 7.571 1.00 94.00 104 TRP A CA 1
ATOM 820 C C . TRP A 1 104 ? -9.944 -8.465 8.797 1.00 94.00 104 TRP A C 1
ATOM 822 O O . TRP A 1 104 ? -9.332 -7.893 9.698 1.00 94.00 104 TRP A O 1
ATOM 832 N N . SER A 1 105 ? -10.220 -9.765 8.834 1.00 90.69 105 SER A N 1
ATOM 833 C CA . SER A 1 105 ? -9.748 -10.689 9.860 1.00 90.69 105 SER A CA 1
ATOM 834 C C . SER A 1 105 ? -8.562 -11.515 9.365 1.00 90.69 105 SER A C 1
ATOM 836 O O . SER A 1 105 ? -8.407 -11.803 8.176 1.00 90.69 105 SER A O 1
ATOM 838 N N . ARG A 1 106 ? -7.720 -11.945 10.301 1.00 85.62 106 ARG A N 1
ATOM 839 C CA . ARG A 1 106 ? -6.722 -12.989 10.080 1.00 85.62 106 ARG A CA 1
ATOM 840 C C . ARG A 1 106 ? -6.765 -13.985 11.227 1.00 85.62 106 ARG A C 1
ATOM 842 O O . ARG A 1 106 ? -6.607 -13.598 12.382 1.00 85.62 106 ARG A O 1
ATOM 849 N N . SER A 1 107 ? -6.922 -15.260 10.892 1.00 82.50 107 SER A N 1
ATOM 850 C CA . SER A 1 107 ? -6.806 -16.355 11.854 1.00 82.50 107 SER A CA 1
ATOM 851 C C . SER A 1 107 ? -5.344 -16.487 12.280 1.00 82.50 107 SER A C 1
ATOM 853 O O . SER A 1 107 ? -4.519 -17.041 11.555 1.00 82.50 107 SER A O 1
ATOM 855 N N . THR A 1 108 ? -4.988 -15.881 13.408 1.00 79.31 108 THR A N 1
ATOM 856 C CA . THR A 1 108 ? -3.670 -16.019 14.030 1.00 79.31 108 THR A CA 1
ATOM 857 C C . THR A 1 108 ? -3.773 -15.746 15.524 1.00 79.31 108 THR A C 1
ATOM 859 O O . THR A 1 108 ? -4.451 -14.808 15.947 1.00 79.31 108 THR A O 1
ATOM 862 N N . ASP A 1 109 ? -3.048 -16.536 16.311 1.00 70.81 109 ASP A N 1
ATOM 863 C CA . ASP A 1 109 ? -3.022 -16.417 17.773 1.00 70.81 109 ASP A CA 1
ATOM 864 C C . ASP A 1 109 ? -2.230 -15.192 18.252 1.00 70.81 109 ASP A C 1
ATOM 866 O O . ASP A 1 109 ? -2.306 -14.788 19.412 1.00 70.81 109 ASP A O 1
ATOM 870 N N . LYS A 1 110 ? -1.461 -14.562 17.356 1.00 74.31 110 LYS A N 1
ATOM 871 C CA . LYS A 1 110 ? -0.713 -13.339 17.657 1.00 74.31 110 LYS A CA 1
ATOM 872 C C . LYS A 1 110 ? -1.638 -12.128 17.580 1.00 74.31 110 LYS A C 1
ATOM 874 O O . LYS A 1 110 ? -2.496 -12.044 16.705 1.00 74.31 110 LYS A O 1
ATOM 879 N N . GLY A 1 111 ? -1.437 -11.140 18.450 1.00 75.50 111 GLY A N 1
ATOM 880 C CA . GLY A 1 111 ? -2.116 -9.847 18.349 1.00 75.50 111 GLY A CA 1
ATOM 881 C C . GLY A 1 111 ? -1.649 -9.088 17.105 1.00 75.50 111 GLY A C 1
ATOM 882 O O . GLY A 1 111 ? -0.596 -8.457 17.134 1.00 75.50 111 GLY A O 1
ATOM 883 N N . VAL A 1 112 ? -2.410 -9.162 16.009 1.00 78.94 112 VAL A N 1
ATOM 884 C CA . VAL A 1 112 ? -2.141 -8.432 14.765 1.00 78.94 112 VAL A CA 1
ATOM 885 C C . VAL A 1 112 ? -3.169 -7.323 14.638 1.00 78.94 112 VAL A C 1
ATOM 887 O O . VAL A 1 112 ? -4.372 -7.572 14.624 1.00 78.94 112 VAL A O 1
ATOM 890 N N . PHE A 1 113 ? -2.669 -6.098 14.545 1.00 84.19 113 PHE A N 1
ATOM 891 C CA . PHE A 1 113 ? -3.464 -4.901 14.340 1.00 84.19 113 PHE A CA 1
ATOM 892 C C . PHE A 1 113 ? -2.695 -4.005 13.374 1.00 84.19 113 PHE A C 1
ATOM 894 O O . PHE A 1 113 ? -1.739 -3.335 13.759 1.00 84.19 113 PHE A O 1
ATOM 901 N N . LEU A 1 114 ? -3.035 -4.088 12.090 1.00 85.69 114 LEU A N 1
ATOM 902 C CA . LEU A 1 114 ? -2.294 -3.420 11.021 1.00 85.69 114 LEU A CA 1
ATOM 903 C C . LEU A 1 114 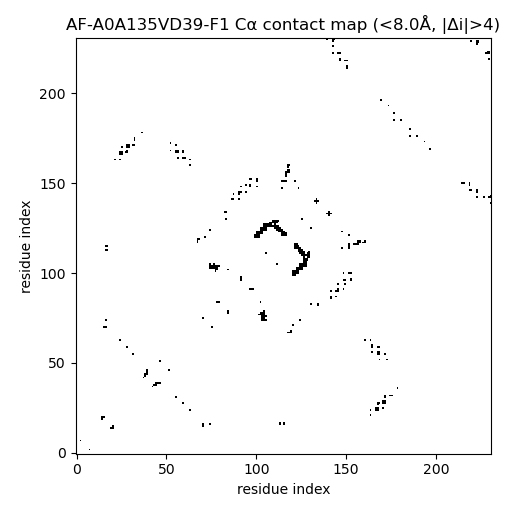? -3.255 -2.690 10.099 1.00 85.69 114 LEU A C 1
ATOM 905 O O . LEU A 1 114 ? -4.319 -3.201 9.774 1.00 85.69 114 LEU A O 1
ATOM 909 N N . SER A 1 115 ? -2.852 -1.530 9.604 1.00 86.19 115 SER A N 1
ATOM 910 C CA . SER A 1 115 ? -3.622 -0.761 8.635 1.00 86.19 115 SER A CA 1
ATOM 911 C C . SER A 1 115 ? -2.843 -0.606 7.331 1.00 86.19 115 SER A C 1
ATOM 913 O O . SER A 1 115 ? -1.614 -0.531 7.308 1.00 86.19 115 SER A O 1
ATOM 915 N N . THR A 1 116 ? -3.557 -0.607 6.207 1.00 87.38 116 THR A N 1
ATOM 916 C CA . THR A 1 116 ? -2.957 -0.418 4.886 1.00 87.38 116 THR A CA 1
ATOM 91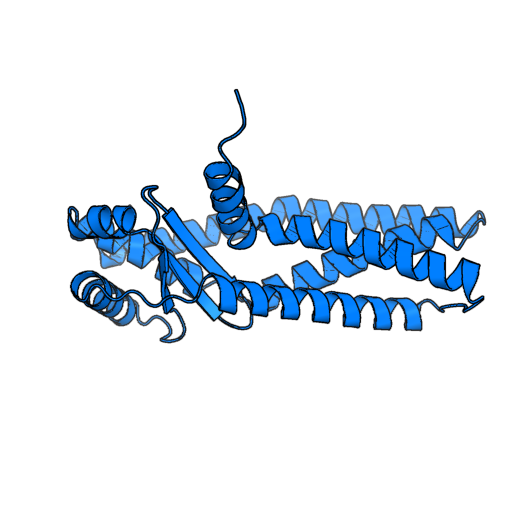7 C C . THR A 1 116 ? -3.868 0.396 3.975 1.00 87.38 116 THR A C 1
ATOM 919 O O . THR A 1 116 ? -5.097 0.328 4.052 1.00 87.38 116 THR A O 1
ATOM 922 N N . SER A 1 117 ? -3.258 1.191 3.099 1.00 87.81 117 SER A N 1
ATOM 923 C CA . SER A 1 117 ? -3.953 2.029 2.125 1.00 87.81 117 SER A CA 1
ATOM 924 C C . SER A 1 117 ? -3.188 2.015 0.809 1.00 87.81 117 SER A C 1
ATOM 926 O O . SER A 1 117 ? -2.061 2.499 0.735 1.00 87.81 117 SER A O 1
ATOM 928 N N . ASN A 1 118 ? -3.826 1.515 -0.243 1.00 87.44 118 ASN A N 1
ATOM 929 C CA . ASN A 1 118 ? -3.316 1.517 -1.612 1.00 87.44 118 ASN A CA 1
ATOM 930 C C . ASN A 1 118 ? -4.426 1.944 -2.589 1.00 87.44 118 ASN A C 1
ATOM 932 O O . ASN A 1 118 ? -5.522 2.324 -2.175 1.00 87.44 118 ASN A O 1
ATOM 936 N N . LEU A 1 119 ? -4.125 1.951 -3.891 1.00 87.88 119 LEU A N 1
ATOM 937 C CA . LEU A 1 119 ? -5.069 2.411 -4.915 1.00 87.88 119 LEU A CA 1
ATOM 938 C C . LEU A 1 119 ? -6.331 1.544 -5.013 1.00 87.88 119 LEU A C 1
ATOM 940 O O . LEU A 1 119 ? -7.381 2.059 -5.389 1.00 87.88 119 LEU A O 1
ATOM 944 N N . LEU A 1 120 ? -6.238 0.255 -4.679 1.00 88.44 120 LEU A N 1
ATOM 945 C CA . LEU A 1 120 ? -7.348 -0.689 -4.800 1.00 88.44 120 LEU A CA 1
ATOM 946 C C . LEU A 1 120 ? -8.213 -0.730 -3.537 1.00 88.44 120 LEU A C 1
ATOM 948 O O . LEU A 1 120 ? -9.426 -0.909 -3.633 1.00 88.44 120 LEU A O 1
ATOM 952 N N . PHE A 1 121 ? -7.616 -0.572 -2.353 1.00 89.56 121 PHE A N 1
ATOM 953 C CA . PHE A 1 121 ? -8.340 -0.689 -1.089 1.00 89.56 121 PHE A CA 1
ATOM 954 C C . PHE A 1 121 ? -7.688 0.068 0.073 1.00 89.56 121 PHE A C 1
ATOM 956 O O . PHE A 1 121 ? -6.488 0.356 0.089 1.00 89.56 121 PHE A O 1
ATOM 963 N N . LYS A 1 122 ? -8.508 0.333 1.093 1.00 91.94 122 LYS A N 1
ATOM 964 C CA . LYS A 1 122 ? -8.085 0.734 2.436 1.00 91.94 122 LYS A CA 1
ATOM 965 C C . LYS A 1 122 ? -8.626 -0.295 3.415 1.00 91.94 122 LYS A C 1
ATOM 967 O O . LYS A 1 122 ? -9.832 -0.535 3.415 1.00 91.94 122 LYS A O 1
ATOM 972 N N . ALA A 1 123 ? -7.760 -0.906 4.210 1.00 92.06 123 ALA A N 1
ATOM 973 C CA . ALA A 1 123 ? -8.169 -1.971 5.114 1.00 92.06 123 ALA A CA 1
ATOM 974 C C . ALA A 1 123 ? -7.434 -1.908 6.452 1.00 92.06 123 ALA A C 1
ATOM 976 O O . ALA A 1 123 ? -6.254 -1.557 6.506 1.00 92.06 123 ALA A O 1
ATOM 977 N N . ILE A 1 124 ? -8.144 -2.283 7.512 1.00 92.12 124 ILE A N 1
ATOM 978 C CA . ILE A 1 124 ? -7.588 -2.582 8.831 1.00 92.12 124 ILE A CA 1
ATOM 979 C C . ILE A 1 124 ? -7.664 -4.099 9.000 1.00 92.12 124 ILE A C 1
ATOM 981 O O . ILE A 1 124 ? -8.743 -4.674 8.899 1.00 92.12 124 ILE A O 1
ATOM 985 N N . LEU A 1 125 ? -6.522 -4.739 9.225 1.00 91.81 125 LEU A N 1
ATOM 986 C CA . LEU A 1 125 ? -6.391 -6.167 9.469 1.00 91.81 125 LEU A CA 1
ATOM 987 C C . LEU A 1 125 ? -6.293 -6.425 10.973 1.00 91.81 125 LEU A C 1
ATOM 989 O O . LEU A 1 125 ? -5.374 -5.932 11.633 1.00 91.81 125 LEU A O 1
ATOM 993 N N . LEU A 1 126 ? -7.224 -7.225 11.484 1.00 91.06 126 LEU A N 1
ATOM 994 C CA . LEU A 1 126 ? -7.320 -7.630 12.881 1.00 91.06 126 LEU A CA 1
ATOM 995 C C . LEU A 1 126 ? -7.126 -9.138 13.017 1.00 91.06 126 LEU A C 1
ATOM 997 O O . LEU A 1 126 ? -7.728 -9.908 12.272 1.00 91.06 126 LEU A O 1
ATOM 1001 N N . SER A 1 127 ? -6.346 -9.582 13.999 1.00 89.62 127 SER A N 1
ATOM 1002 C CA . SER A 1 127 ? -6.415 -10.977 14.437 1.00 89.62 127 SER A CA 1
ATOM 1003 C C . SER A 1 127 ? -7.569 -11.221 15.401 1.00 89.62 127 SER A C 1
ATOM 1005 O O . SER A 1 127 ? -8.088 -10.290 16.016 1.00 89.62 127 SER A O 1
ATOM 1007 N N . GLU A 1 128 ? -7.945 -12.484 15.587 1.00 88.81 128 GLU A N 1
ATOM 1008 C CA . GLU A 1 128 ? -8.976 -12.871 16.558 1.00 88.81 128 GLU A CA 1
ATOM 1009 C C . GLU A 1 128 ? -8.607 -12.445 17.988 1.00 88.81 128 GLU A C 1
ATOM 1011 O O . GLU A 1 128 ? -9.436 -11.889 18.708 1.00 88.81 128 GLU A O 1
ATOM 1016 N N . SER A 1 129 ? -7.330 -12.583 18.363 1.00 86.31 129 SER A N 1
ATOM 1017 C CA . SER A 1 129 ? -6.805 -12.073 19.637 1.00 86.31 129 SER A CA 1
ATOM 1018 C C . SER A 1 129 ? -6.930 -10.546 19.745 1.00 86.31 129 SER A C 1
ATOM 1020 O O . SER A 1 129 ? -7.339 -10.026 20.786 1.00 86.31 129 SER A O 1
ATOM 1022 N N . ALA A 1 130 ? -6.647 -9.804 18.667 1.00 87.88 130 ALA A N 1
ATOM 1023 C CA . ALA A 1 130 ? -6.834 -8.354 18.643 1.00 87.88 130 ALA A CA 1
ATOM 1024 C C . ALA A 1 130 ? -8.314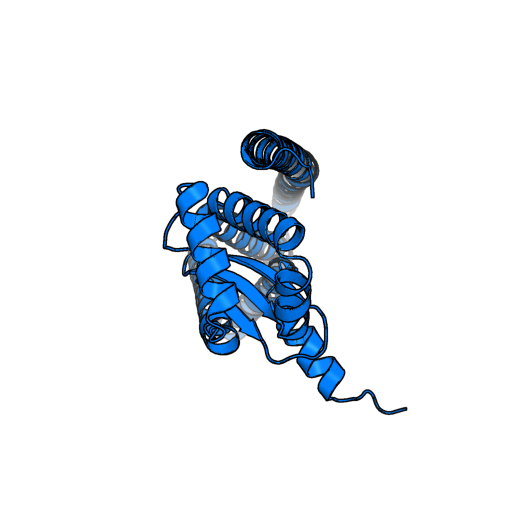 -7.960 18.780 1.00 87.88 130 ALA A C 1
ATOM 1026 O O . ALA A 1 130 ? -8.620 -7.029 19.524 1.00 87.88 130 ALA A O 1
ATOM 1027 N N . ILE A 1 131 ? -9.231 -8.690 18.132 1.00 90.44 131 ILE A N 1
ATOM 1028 C CA . ILE A 1 131 ? -10.681 -8.489 18.279 1.00 90.44 131 ILE A CA 1
ATOM 1029 C C . ILE A 1 131 ? -11.087 -8.689 19.744 1.00 90.44 131 ILE A C 1
ATOM 1031 O O . ILE A 1 131 ? -11.718 -7.806 20.323 1.00 90.44 131 ILE A O 1
ATOM 1035 N N . GLY A 1 132 ? -10.663 -9.793 20.368 1.00 88.00 132 GLY A N 1
ATOM 1036 C CA . GLY A 1 132 ? -10.931 -10.064 21.783 1.00 88.00 132 GLY A CA 1
ATOM 1037 C C . GLY A 1 132 ? -10.406 -8.963 22.711 1.00 88.00 132 GLY A C 1
ATOM 1038 O O . GLY A 1 132 ? -11.116 -8.519 23.611 1.00 88.00 132 GLY A O 1
ATOM 1039 N N . ASN A 1 133 ? -9.200 -8.448 22.452 1.00 87.31 133 ASN A N 1
ATOM 1040 C CA . ASN A 1 133 ? -8.610 -7.353 23.227 1.00 87.31 133 ASN A CA 1
ATOM 1041 C C . ASN A 1 133 ? -9.380 -6.030 23.084 1.00 87.31 133 ASN A C 1
ATOM 1043 O O . ASN A 1 133 ? -9.556 -5.313 24.072 1.00 87.31 133 ASN A O 1
ATOM 1047 N N . ILE A 1 134 ? -9.832 -5.704 21.870 1.00 89.50 134 ILE A N 1
ATOM 1048 C CA . ILE A 1 134 ? -10.617 -4.494 21.591 1.00 89.50 134 ILE A CA 1
ATOM 1049 C C . ILE A 1 134 ? -11.978 -4.577 22.284 1.00 89.50 134 ILE A C 1
ATOM 1051 O O . ILE A 1 134 ? -12.379 -3.625 22.950 1.00 89.50 134 ILE A O 1
ATOM 1055 N N . LEU A 1 135 ? -12.663 -5.718 22.175 1.00 91.56 135 LEU A N 1
ATOM 1056 C CA . LEU A 1 135 ? -13.980 -5.919 22.782 1.00 91.56 135 LEU A CA 1
ATOM 1057 C C . LEU A 1 135 ? -13.902 -5.980 24.315 1.00 91.56 135 LEU A C 1
ATOM 1059 O O . LEU A 1 135 ? -14.706 -5.345 24.995 1.00 91.56 135 LEU A O 1
ATOM 1063 N N . GLY A 1 136 ? -12.885 -6.649 24.870 1.00 88.25 136 GLY A N 1
ATOM 1064 C CA . GLY A 1 136 ? -12.668 -6.739 26.318 1.00 88.25 136 GLY A CA 1
ATOM 1065 C C . GLY A 1 136 ? -12.372 -5.394 26.993 1.00 88.25 136 GLY A C 1
ATOM 1066 O O . GLY A 1 136 ? -12.583 -5.243 28.195 1.00 88.25 136 GLY A O 1
ATOM 1067 N N . LYS A 1 137 ? -11.910 -4.393 26.233 1.00 90.00 137 LYS A N 1
ATOM 1068 C CA . LYS A 1 137 ? -11.716 -3.008 26.689 1.00 90.00 137 LYS A CA 1
ATOM 1069 C C . LYS A 1 137 ? -12.397 -2.039 25.726 1.00 90.00 137 LYS A C 1
ATOM 1071 O O . LYS A 1 137 ? -11.731 -1.163 25.176 1.00 90.00 137 LYS A O 1
ATOM 1076 N N . ARG A 1 138 ? -13.713 -2.202 25.538 1.00 87.75 138 ARG A N 1
ATOM 1077 C CA . ARG A 1 138 ? -14.502 -1.521 24.494 1.00 87.75 138 ARG A CA 1
ATOM 1078 C C . ARG A 1 138 ? -14.182 -0.034 24.329 1.00 87.75 138 ARG A C 1
ATOM 1080 O O . ARG A 1 138 ? -13.948 0.388 23.205 1.00 87.75 138 ARG A O 1
ATOM 1087 N N . GLU A 1 139 ? -14.109 0.751 25.407 1.00 86.38 139 GLU A N 1
ATOM 1088 C CA . GLU A 1 139 ? -13.805 2.191 25.310 1.00 86.38 139 GLU A CA 1
ATOM 1089 C C . GLU A 1 139 ? -12.409 2.470 24.738 1.00 86.38 139 GLU A C 1
ATOM 1091 O O . GLU A 1 139 ? -12.271 3.200 23.759 1.00 86.38 139 GLU A O 1
ATOM 1096 N N . LYS A 1 140 ? -11.365 1.830 25.279 1.00 84.00 140 LYS A N 1
ATOM 1097 C CA . LYS A 1 140 ? -9.991 1.983 24.766 1.00 84.00 140 LYS A CA 1
ATOM 1098 C C . LYS A 1 140 ? -9.857 1.425 23.350 1.00 84.00 140 LYS A C 1
ATOM 1100 O O . LYS A 1 140 ? -9.205 2.023 22.500 1.00 84.00 140 LYS A O 1
ATOM 1105 N N . GLY A 1 141 ? -10.510 0.297 23.084 1.00 86.19 141 GLY A N 1
ATOM 1106 C CA . GLY A 1 141 ? -10.582 -0.316 21.764 1.00 86.19 141 GLY A CA 1
ATOM 1107 C C . GLY A 1 141 ? -11.229 0.603 20.724 1.00 86.19 141 GLY A C 1
ATOM 1108 O O . GLY A 1 141 ? -10.724 0.712 19.607 1.00 86.19 141 GLY A O 1
ATOM 1109 N N . LYS A 1 142 ? -12.284 1.330 21.113 1.00 88.69 142 LYS A N 1
ATOM 1110 C CA . LYS A 1 142 ? -12.951 2.342 20.286 1.00 88.69 142 LYS A CA 1
ATOM 1111 C C . LYS A 1 142 ? -11.990 3.464 19.891 1.00 88.69 142 LYS A C 1
ATOM 1113 O O . LYS A 1 142 ? -11.899 3.784 18.709 1.00 88.69 142 LYS A O 1
ATOM 1118 N N . VAL A 1 143 ? -11.219 4.004 20.841 1.00 86.38 143 VAL A N 1
ATOM 1119 C CA . VAL A 1 143 ? -10.222 5.060 20.571 1.00 86.38 143 VAL A CA 1
ATOM 1120 C C . VAL A 1 143 ? -9.122 4.563 19.623 1.00 86.38 143 VAL A C 1
ATOM 1122 O O . VAL A 1 143 ? -8.740 5.269 18.688 1.00 86.38 143 VAL A O 1
ATOM 1125 N N . VAL A 1 144 ? -8.642 3.328 19.806 1.00 87.69 144 VAL A N 1
ATOM 1126 C CA . VAL A 1 144 ? -7.628 2.721 18.925 1.00 87.69 144 VAL A CA 1
ATOM 1127 C C . VAL A 1 144 ? -8.162 2.524 17.500 1.00 87.69 144 VAL A C 1
ATOM 1129 O O . VAL A 1 144 ? -7.483 2.878 16.536 1.00 87.69 144 VAL A O 1
ATOM 1132 N N . LEU A 1 145 ? -9.394 2.029 17.344 1.00 89.94 145 LEU A N 1
ATOM 1133 C CA . LEU A 1 145 ? -10.048 1.926 16.035 1.00 89.94 145 LEU A CA 1
ATOM 1134 C C . LEU A 1 145 ? -10.250 3.303 15.393 1.00 89.94 145 LEU A C 1
ATOM 1136 O O . LEU A 1 145 ? -9.941 3.482 14.215 1.00 89.94 145 LEU A O 1
ATOM 1140 N N . ALA A 1 146 ? -10.712 4.286 16.166 1.00 89.75 146 ALA A N 1
ATOM 1141 C CA . ALA A 1 146 ? -10.928 5.653 15.705 1.00 89.75 146 ALA A CA 1
ATOM 1142 C C . ALA A 1 146 ? -9.636 6.283 15.176 1.00 89.75 146 ALA A C 1
ATOM 1144 O O . ALA A 1 146 ? -9.626 6.891 14.101 1.00 89.75 146 ALA A O 1
ATOM 1145 N N . ARG A 1 147 ? -8.521 6.076 15.884 1.00 89.00 147 ARG A N 1
ATOM 1146 C CA . ARG A 1 147 ? -7.193 6.509 15.446 1.00 89.00 147 ARG A CA 1
ATOM 1147 C C . ARG A 1 147 ? -6.835 5.938 14.077 1.00 89.00 147 ARG A C 1
ATOM 1149 O O . ARG A 1 147 ? -6.429 6.701 13.200 1.00 89.00 147 ARG A O 1
ATOM 1156 N N . GLU A 1 148 ? -6.991 4.633 13.873 1.00 88.94 148 GLU A N 1
ATOM 1157 C CA . GLU A 1 148 ? -6.643 4.002 12.594 1.00 88.94 148 GLU A CA 1
ATOM 1158 C C . GLU A 1 148 ? -7.566 4.421 11.454 1.00 88.94 148 GLU A C 1
ATOM 1160 O O . GLU A 1 148 ? -7.098 4.675 10.344 1.00 88.94 148 GLU A O 1
ATOM 1165 N N . VAL A 1 149 ? -8.866 4.562 11.719 1.00 92.31 149 VAL A N 1
ATOM 1166 C CA . VAL A 1 149 ? -9.832 5.065 10.736 1.00 92.31 149 VAL A CA 1
ATOM 1167 C C . VAL A 1 149 ? -9.454 6.479 10.282 1.00 92.31 149 VAL A C 1
ATOM 1169 O O . VAL A 1 149 ? -9.412 6.748 9.077 1.00 92.31 149 VAL A O 1
ATOM 1172 N N . LEU A 1 150 ? -9.101 7.371 11.215 1.00 89.00 150 LEU A N 1
ATOM 1173 C CA . LEU A 1 150 ? -8.648 8.731 10.899 1.00 89.00 150 LEU A CA 1
ATOM 1174 C C . LEU A 1 150 ? -7.323 8.742 10.132 1.00 89.00 150 LEU A C 1
ATOM 1176 O O . LEU A 1 150 ? -7.185 9.477 9.148 1.00 89.00 150 LEU A O 1
ATOM 1180 N N . MET A 1 151 ? -6.357 7.924 10.555 1.00 86.38 151 MET A N 1
ATOM 1181 C CA . MET A 1 151 ? -5.072 7.788 9.869 1.00 86.38 151 MET A CA 1
ATOM 1182 C C . MET A 1 151 ? -5.276 7.316 8.427 1.00 86.38 151 MET A C 1
ATOM 1184 O O . MET A 1 151 ? -4.824 7.983 7.494 1.00 86.38 151 MET A O 1
ATOM 1188 N N . LEU A 1 152 ? -6.036 6.239 8.212 1.00 88.12 152 LEU A N 1
ATOM 1189 C CA . LEU A 1 152 ? -6.351 5.716 6.879 1.00 88.12 152 LEU A CA 1
ATOM 1190 C C . LEU A 1 152 ? -7.149 6.699 6.021 1.00 88.12 152 LEU A C 1
ATOM 1192 O O . LEU A 1 152 ? -6.936 6.770 4.806 1.00 88.12 152 LEU A O 1
ATOM 1196 N N . GLY A 1 153 ? -8.049 7.476 6.624 1.00 85.50 153 GLY A N 1
ATOM 1197 C CA . GLY A 1 153 ? -8.793 8.531 5.938 1.00 85.50 153 GLY A CA 1
ATOM 1198 C C . GLY A 1 153 ? -7.870 9.569 5.295 1.00 85.50 153 GLY A C 1
ATOM 1199 O O . GLY A 1 153 ? -8.112 9.994 4.165 1.00 85.50 153 GLY A O 1
ATOM 1200 N N . ARG A 1 154 ? -6.765 9.905 5.968 1.00 83.81 154 ARG A N 1
ATOM 1201 C CA . ARG A 1 154 ? -5.797 10.929 5.538 1.00 83.81 154 ARG A CA 1
ATOM 1202 C C . ARG A 1 154 ? -4.746 10.442 4.558 1.00 83.81 154 ARG A C 1
ATOM 1204 O O . ARG A 1 154 ? -4.159 11.256 3.845 1.00 83.81 154 ARG A O 1
ATOM 1211 N N . VAL A 1 155 ? -4.490 9.137 4.509 1.00 82.88 155 VAL A N 1
ATOM 1212 C CA . VAL A 1 155 ? -3.535 8.587 3.547 1.00 82.88 155 VAL A CA 1
ATOM 1213 C C . VAL A 1 155 ? -4.104 8.736 2.136 1.00 82.88 155 VAL A C 1
ATOM 1215 O O . VAL A 1 155 ? -5.160 8.186 1.804 1.00 82.88 155 VAL A O 1
ATOM 1218 N N . ASN A 1 156 ? -3.386 9.481 1.292 1.00 83.62 156 ASN A N 1
ATOM 1219 C CA . ASN A 1 156 ? -3.653 9.542 -0.138 1.00 83.62 156 ASN A CA 1
ATOM 1220 C C . ASN A 1 156 ? -2.929 8.369 -0.830 1.00 83.62 156 ASN A C 1
ATOM 1222 O O . ASN A 1 156 ? -1.699 8.408 -0.941 1.00 83.62 156 ASN A O 1
ATOM 1226 N N . PRO A 1 157 ? -3.650 7.339 -1.308 1.00 84.88 157 PRO A N 1
ATOM 1227 C CA . PRO A 1 157 ? -3.027 6.165 -1.914 1.00 84.88 157 PRO A CA 1
ATOM 1228 C C . PRO A 1 157 ? -2.263 6.491 -3.204 1.00 84.88 157 PRO A C 1
ATOM 1230 O O . PRO A 1 157 ? -1.285 5.816 -3.513 1.00 84.88 157 PRO A O 1
ATOM 1233 N N . ILE A 1 158 ? -2.647 7.561 -3.913 1.00 86.69 158 ILE A N 1
ATOM 1234 C CA . ILE A 1 158 ? -1.955 8.027 -5.123 1.00 86.69 158 ILE A CA 1
ATOM 1235 C C . ILE A 1 158 ? -0.527 8.454 -4.785 1.00 86.69 158 ILE A C 1
ATOM 1237 O O . ILE A 1 158 ? 0.402 8.131 -5.517 1.00 86.69 158 ILE A O 1
ATOM 1241 N N . ARG A 1 159 ? -0.330 9.123 -3.640 1.00 82.69 159 ARG A N 1
ATOM 1242 C CA . ARG A 1 159 ? 1.007 9.524 -3.186 1.00 82.69 159 ARG A CA 1
ATOM 1243 C C . ARG A 1 159 ? 1.889 8.304 -2.921 1.00 82.69 159 ARG A C 1
ATOM 1245 O O . ARG A 1 159 ? 3.047 8.311 -3.315 1.00 82.69 159 ARG A O 1
ATOM 1252 N N . GLY A 1 160 ? 1.344 7.268 -2.279 1.00 80.38 160 GLY A N 1
ATOM 1253 C CA . GLY A 1 160 ? 2.073 6.023 -2.019 1.00 80.38 160 GLY A CA 1
ATOM 1254 C C . GLY A 1 160 ? 2.484 5.305 -3.307 1.00 80.38 160 GLY A C 1
ATOM 1255 O O . GLY A 1 160 ? 3.639 4.910 -3.439 1.00 80.38 160 GLY A O 1
ATOM 1256 N N . PHE A 1 161 ? 1.566 5.212 -4.274 1.00 85.69 161 PHE A N 1
ATOM 1257 C CA . PHE A 1 161 ? 1.835 4.636 -5.594 1.00 85.69 161 PHE A CA 1
ATOM 1258 C C . PHE A 1 161 ? 2.901 5.421 -6.368 1.00 85.69 161 PHE A C 1
ATOM 1260 O O . PHE A 1 161 ? 3.866 4.838 -6.860 1.00 85.69 161 PHE A O 1
ATOM 1267 N N . ALA A 1 162 ? 2.766 6.751 -6.424 1.00 83.94 162 ALA A N 1
ATOM 1268 C CA . ALA A 1 162 ? 3.718 7.623 -7.103 1.00 83.94 162 ALA A CA 1
ATOM 1269 C C . ALA A 1 162 ? 5.118 7.513 -6.488 1.00 83.94 162 ALA A C 1
ATOM 1271 O O . ALA A 1 162 ? 6.086 7.343 -7.219 1.00 83.94 162 ALA A O 1
ATOM 1272 N N . LEU A 1 163 ? 5.232 7.538 -5.154 1.00 83.25 163 LEU A N 1
ATOM 1273 C CA . LEU A 1 163 ? 6.515 7.354 -4.467 1.00 83.25 163 LEU A CA 1
ATOM 1274 C C . LEU A 1 163 ? 7.146 5.996 -4.788 1.00 83.25 163 LEU A C 1
ATOM 1276 O O . LEU A 1 163 ? 8.334 5.942 -5.091 1.00 83.25 163 LEU A O 1
ATOM 1280 N N . GLY A 1 164 ? 6.359 4.916 -4.777 1.00 83.00 164 GLY A N 1
ATOM 1281 C CA . GLY A 1 164 ? 6.847 3.594 -5.173 1.00 83.00 164 GLY A CA 1
ATOM 1282 C C . GLY A 1 164 ? 7.321 3.556 -6.628 1.00 83.00 164 GLY A C 1
ATOM 1283 O O . GLY A 1 164 ? 8.339 2.941 -6.930 1.00 83.00 164 GLY A O 1
ATOM 1284 N N . LEU A 1 165 ? 6.617 4.252 -7.527 1.00 87.12 165 LEU A N 1
ATOM 1285 C CA . LEU A 1 165 ? 6.930 4.268 -8.955 1.00 87.12 165 LEU A CA 1
ATOM 1286 C C . LEU A 1 165 ? 8.191 5.085 -9.242 1.00 87.12 165 LEU A C 1
ATOM 1288 O O . LEU A 1 165 ? 9.056 4.628 -9.983 1.00 87.12 165 LEU A O 1
ATOM 1292 N N . PHE A 1 166 ? 8.326 6.256 -8.616 1.00 82.75 166 PHE A N 1
ATOM 1293 C CA . PHE A 1 166 ? 9.535 7.072 -8.705 1.00 82.75 166 PHE A CA 1
ATOM 1294 C C . PHE A 1 166 ? 10.737 6.395 -8.050 1.00 82.75 166 PHE A C 1
ATOM 1296 O O . PHE A 1 166 ? 11.837 6.517 -8.575 1.00 82.75 166 PHE A O 1
ATOM 1303 N N . GLY A 1 167 ? 10.540 5.652 -6.957 1.00 82.56 167 GLY A N 1
ATOM 1304 C CA . GLY A 1 167 ? 11.595 4.833 -6.358 1.00 82.56 167 GLY A CA 1
ATOM 1305 C C . GLY A 1 167 ? 12.074 3.739 -7.314 1.00 82.56 167 GLY A C 1
ATOM 1306 O O . GLY A 1 167 ? 13.266 3.643 -7.587 1.00 82.56 167 GLY A O 1
ATOM 1307 N N . PHE A 1 168 ? 11.142 2.974 -7.890 1.00 85.25 168 PHE A N 1
ATOM 1308 C CA . PHE A 1 168 ? 11.449 1.931 -8.875 1.00 85.25 168 PHE A CA 1
ATOM 1309 C C . PHE A 1 168 ? 12.167 2.497 -10.109 1.00 85.25 168 PHE A C 1
ATOM 1311 O O . PHE A 1 168 ? 13.176 1.952 -10.556 1.00 85.25 168 PHE A O 1
ATOM 1318 N N . TRP A 1 169 ? 11.660 3.610 -10.647 1.00 86.38 169 TRP A N 1
ATOM 1319 C CA . TRP A 1 169 ? 12.273 4.299 -11.777 1.00 86.38 169 TRP A CA 1
ATOM 1320 C C . TRP A 1 169 ? 13.661 4.832 -11.428 1.00 86.38 169 TRP A C 1
ATOM 1322 O O . TRP A 1 169 ? 14.592 4.590 -12.182 1.00 86.38 169 TRP A O 1
ATOM 1332 N N . GLY A 1 170 ? 13.819 5.499 -10.282 1.00 81.44 170 GLY A N 1
ATOM 1333 C CA . GLY A 1 170 ? 15.084 6.096 -9.862 1.00 81.44 170 GLY A CA 1
ATOM 1334 C C . GLY A 1 170 ? 16.205 5.068 -9.722 1.00 81.44 170 GLY A C 1
ATOM 1335 O O . GLY A 1 170 ? 17.294 5.300 -10.237 1.00 81.44 170 GLY A O 1
ATOM 1336 N N . VAL A 1 171 ? 15.921 3.911 -9.111 1.00 81.56 171 VAL A N 1
ATOM 1337 C CA . VAL A 1 171 ? 16.900 2.817 -8.977 1.0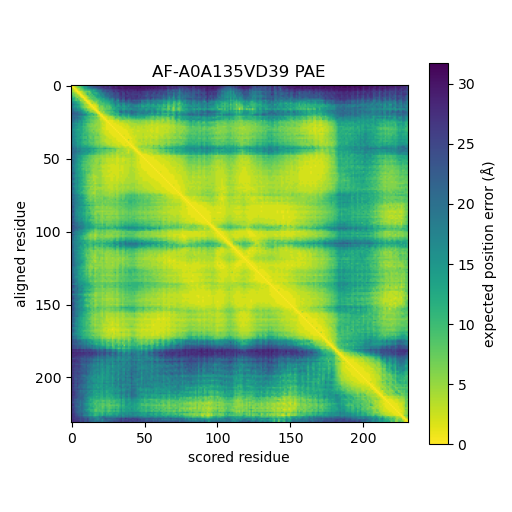0 81.56 171 VAL A CA 1
ATOM 1338 C C . VAL A 1 171 ? 17.255 2.225 -10.341 1.00 81.56 171 VAL A C 1
ATOM 1340 O O . VAL A 1 171 ? 18.427 2.084 -10.677 1.00 81.56 171 VAL A O 1
ATOM 1343 N N . SER A 1 172 ? 16.257 1.927 -11.174 1.00 82.75 172 SER A N 1
ATOM 1344 C CA . SER A 1 172 ? 16.520 1.385 -12.512 1.00 82.75 172 SER A CA 1
ATOM 1345 C C . SER A 1 172 ? 17.267 2.377 -13.413 1.00 82.75 172 SER A C 1
ATOM 1347 O O . SER A 1 172 ? 18.077 1.983 -14.251 1.00 82.75 172 SER A O 1
ATOM 1349 N N . PHE A 1 173 ? 17.019 3.675 -13.239 1.00 79.56 173 PHE A N 1
ATOM 1350 C CA . PHE A 1 173 ? 17.694 4.731 -13.979 1.00 79.56 173 PHE A CA 1
ATOM 1351 C C . PHE A 1 173 ? 19.146 4.903 -13.527 1.00 79.56 173 PHE A C 1
ATOM 1353 O O . PHE A 1 173 ? 20.013 5.019 -14.384 1.00 79.56 173 PHE A O 1
ATOM 1360 N N . SER A 1 174 ? 19.449 4.855 -12.222 1.00 73.19 174 SER A N 1
ATOM 1361 C CA . SER A 1 174 ? 20.840 4.939 -11.744 1.00 73.19 174 SER A CA 1
ATOM 1362 C C . SER A 1 174 ? 21.721 3.811 -12.282 1.00 73.19 174 SER A C 1
ATOM 1364 O O . SER A 1 174 ? 22.886 4.037 -12.599 1.00 73.19 174 SER A O 1
ATOM 1366 N N . GLU A 1 175 ? 21.148 2.620 -12.444 1.00 69.88 175 GLU A N 1
ATOM 1367 C CA . GLU A 1 175 ? 21.843 1.448 -12.979 1.00 69.88 175 GLU A CA 1
ATOM 1368 C C . GLU A 1 175 ? 22.094 1.558 -14.496 1.00 69.88 175 GLU A C 1
ATOM 1370 O O . GLU A 1 175 ? 23.161 1.178 -14.971 1.00 69.88 175 GLU A O 1
ATOM 1375 N N . LEU A 1 176 ? 21.178 2.155 -15.278 1.00 68.50 176 LEU A N 1
ATOM 1376 C CA . LEU A 1 176 ? 21.408 2.419 -16.710 1.00 68.50 176 LEU A CA 1
ATOM 1377 C C . LEU A 1 176 ? 22.706 3.216 -16.938 1.00 68.50 176 LEU A C 1
ATOM 1379 O O . LEU A 1 176 ? 23.493 2.879 -17.821 1.00 68.50 176 LEU A O 1
ATOM 1383 N N . PHE A 1 177 ? 22.963 4.251 -16.137 1.00 62.50 177 PHE A N 1
ATOM 1384 C CA . PHE A 1 177 ? 24.183 5.052 -16.287 1.00 62.50 177 PHE A CA 1
ATOM 1385 C C . PHE A 1 177 ? 25.454 4.271 -15.957 1.00 62.50 177 PHE A C 1
ATOM 1387 O O . PHE A 1 177 ? 26.478 4.526 -16.581 1.00 62.50 177 PHE A O 1
ATOM 1394 N N . PHE A 1 178 ? 25.386 3.305 -15.036 1.00 62.03 178 PHE A N 1
ATOM 1395 C CA . PHE A 1 178 ? 26.533 2.481 -14.654 1.00 62.03 178 PHE A CA 1
ATOM 1396 C C . PHE A 1 178 ? 26.970 1.519 -15.770 1.00 62.03 178 PHE A C 1
ATOM 1398 O O . PHE A 1 178 ? 28.159 1.271 -15.936 1.00 62.03 178 PHE A O 1
ATOM 1405 N N . PHE A 1 179 ? 26.021 0.990 -16.553 1.00 59.47 179 PHE A N 1
ATOM 1406 C CA . PHE A 1 179 ? 26.295 -0.063 -17.542 1.00 59.47 179 PHE A CA 1
ATOM 1407 C C . PHE A 1 179 ? 26.326 0.404 -19.004 1.00 59.47 179 PHE A C 1
ATOM 1409 O O . PHE A 1 179 ? 26.812 -0.334 -19.863 1.00 59.47 179 PHE A O 1
ATOM 1416 N N . VAL A 1 180 ? 25.751 1.566 -19.335 1.00 57.88 180 VAL A N 1
ATOM 1417 C CA . VAL A 1 180 ? 25.558 1.975 -20.740 1.00 57.88 180 VAL A CA 1
ATOM 1418 C C . VAL A 1 180 ? 26.569 3.011 -21.232 1.00 57.88 180 VAL A C 1
ATOM 1420 O O . VAL A 1 180 ? 26.855 3.012 -22.428 1.00 57.88 180 VAL A O 1
ATOM 1423 N N . TYR A 1 181 ? 27.136 3.847 -20.359 1.00 59.94 181 TYR A N 1
ATOM 1424 C CA . TYR A 1 181 ? 27.940 4.995 -20.784 1.00 59.94 181 TYR A CA 1
ATOM 1425 C C . TYR A 1 181 ? 29.314 5.059 -20.096 1.00 59.94 181 TYR A C 1
ATOM 1427 O O . TYR A 1 181 ? 29.410 5.465 -18.941 1.00 59.94 181 TYR A O 1
ATOM 1435 N N . ASP A 1 182 ? 30.366 4.718 -20.843 1.00 54.00 182 ASP A N 1
ATOM 1436 C CA . ASP A 1 182 ? 31.764 4.568 -20.389 1.00 54.00 182 ASP A CA 1
ATOM 1437 C C . ASP A 1 182 ? 32.641 5.834 -20.607 1.00 54.00 182 ASP A C 1
ATOM 1439 O O . ASP A 1 182 ? 33.864 5.754 -20.668 1.00 54.00 182 ASP A O 1
ATOM 1443 N N . GLU A 1 183 ? 32.053 7.032 -20.766 1.00 56.19 183 GLU A N 1
ATOM 1444 C CA . GLU A 1 183 ? 32.801 8.253 -21.137 1.00 56.19 183 GLU A CA 1
ATOM 1445 C C . GLU A 1 183 ? 32.759 9.381 -20.089 1.00 56.19 183 GLU A C 1
ATOM 1447 O O . GLU A 1 183 ? 31.765 9.633 -19.429 1.00 56.19 183 GLU A O 1
ATOM 1452 N N . PHE A 1 184 ? 33.842 10.154 -19.984 1.00 49.53 184 PHE A N 1
ATOM 1453 C CA . PHE A 1 184 ? 34.081 11.214 -18.985 1.00 49.53 184 PHE A CA 1
ATOM 1454 C C . PHE A 1 184 ? 32.940 12.255 -18.817 1.00 49.53 184 PHE A C 1
ATOM 1456 O O . PHE A 1 184 ? 32.735 12.780 -17.723 1.00 49.53 184 PHE A O 1
ATOM 1463 N N . LEU A 1 185 ? 32.150 12.519 -19.868 1.00 52.31 185 LEU A N 1
ATOM 1464 C CA . LEU A 1 185 ? 30.977 13.414 -19.847 1.00 52.31 185 LEU A CA 1
ATOM 1465 C C . LEU A 1 185 ? 29.776 12.824 -19.083 1.00 52.31 185 LEU A C 1
ATOM 1467 O O . LEU A 1 185 ? 28.954 13.569 -18.545 1.00 52.31 185 LEU A O 1
ATOM 1471 N N . THR A 1 186 ? 29.677 11.496 -18.978 1.00 55.62 186 THR A N 1
ATOM 1472 C CA . THR A 1 186 ? 28.656 10.840 -18.152 1.00 55.62 186 THR A CA 1
ATOM 1473 C C . THR A 1 186 ? 29.020 10.819 -16.680 1.00 55.62 186 THR A C 1
ATOM 1475 O O . THR A 1 186 ? 28.113 10.717 -15.862 1.00 55.62 186 THR A O 1
ATOM 1478 N N . MET A 1 187 ? 30.288 11.034 -16.315 1.00 56.19 187 MET A N 1
ATOM 1479 C CA . MET A 1 187 ? 30.696 11.160 -14.914 1.00 56.19 187 MET A CA 1
ATOM 1480 C C . MET A 1 187 ? 30.149 12.444 -14.270 1.00 56.19 187 MET A C 1
ATOM 1482 O O . MET A 1 187 ? 29.633 12.401 -13.156 1.00 56.19 187 MET A O 1
ATOM 1486 N N . GLU A 1 188 ? 30.187 13.578 -14.976 1.00 60.06 188 GLU A N 1
ATOM 1487 C CA . GLU A 1 188 ? 29.637 14.853 -14.487 1.00 60.06 188 GLU A CA 1
ATOM 1488 C C . GLU A 1 188 ? 28.109 14.787 -14.348 1.00 60.06 188 GLU A C 1
ATOM 1490 O O . GLU A 1 188 ? 27.543 15.157 -13.313 1.00 60.06 188 GLU A O 1
ATOM 1495 N N . LEU A 1 189 ? 27.431 14.225 -15.355 1.00 63.12 189 LEU A N 1
ATOM 1496 C CA . LEU A 1 189 ? 25.986 14.007 -15.305 1.00 63.12 189 LEU A CA 1
ATOM 1497 C C . LEU A 1 189 ? 25.612 13.009 -14.195 1.00 63.12 189 LEU A C 1
ATOM 1499 O O . LEU A 1 189 ? 24.646 13.252 -13.471 1.00 63.12 189 LEU A O 1
ATOM 1503 N N . TRP A 1 190 ? 26.414 11.953 -13.994 1.00 62.59 190 TRP A N 1
ATOM 1504 C CA . TRP A 1 190 ? 26.264 10.967 -12.919 1.00 62.59 190 TRP A CA 1
ATOM 1505 C C . TRP A 1 190 ? 26.376 11.616 -11.545 1.00 62.59 190 TRP A C 1
ATOM 1507 O O . TRP A 1 190 ? 25.443 11.482 -10.756 1.00 62.59 190 TRP A O 1
ATOM 1517 N N . VAL A 1 191 ? 27.435 12.394 -11.282 1.00 66.38 191 VAL A N 1
ATOM 1518 C CA . VAL A 1 191 ? 27.597 13.134 -10.020 1.00 66.38 191 VAL A CA 1
ATOM 1519 C C . VAL A 1 191 ? 26.389 14.033 -9.788 1.00 66.38 191 VAL A C 1
ATOM 1521 O O . VAL A 1 191 ? 25.846 14.033 -8.689 1.00 66.38 191 VAL A O 1
ATOM 1524 N N . THR A 1 192 ? 25.908 14.729 -10.822 1.00 70.69 192 THR A N 1
ATOM 1525 C CA . THR A 1 192 ? 24.759 15.638 -10.713 1.00 70.69 192 THR A CA 1
ATOM 1526 C C . THR A 1 192 ? 23.455 14.888 -10.421 1.00 70.69 192 THR A C 1
ATOM 1528 O O . THR A 1 192 ? 22.698 15.293 -9.539 1.00 70.69 192 THR A O 1
ATOM 1531 N N . THR A 1 193 ? 23.191 13.767 -11.102 1.00 67.25 193 THR A N 1
ATOM 1532 C CA . THR A 1 193 ? 22.009 12.923 -10.840 1.00 67.25 193 THR A CA 1
ATOM 1533 C C . THR A 1 193 ? 22.075 12.199 -9.499 1.00 67.25 193 THR A C 1
ATOM 1535 O O . THR A 1 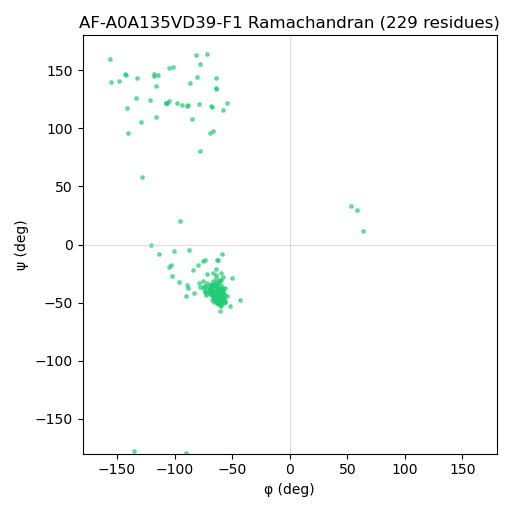193 ? 21.055 12.130 -8.820 1.00 67.25 193 THR A O 1
ATOM 1538 N N . MET A 1 194 ? 23.247 11.724 -9.071 1.00 67.19 194 MET A N 1
ATOM 1539 C CA . MET A 1 194 ? 23.473 11.165 -7.736 1.00 67.19 194 MET A CA 1
ATOM 1540 C C . MET A 1 194 ? 23.269 12.228 -6.660 1.00 67.19 194 MET A C 1
ATOM 1542 O O . MET A 1 194 ? 22.590 11.956 -5.677 1.00 67.19 194 MET A O 1
ATOM 1546 N N . LEU A 1 195 ? 23.776 13.451 -6.855 1.00 71.94 195 LEU A N 1
ATOM 1547 C CA . LEU A 1 195 ? 23.531 14.577 -5.951 1.00 71.94 195 LEU A CA 1
ATOM 1548 C C . LEU A 1 195 ? 22.048 14.922 -5.893 1.00 71.94 195 LEU A C 1
ATOM 1550 O O . LEU A 1 195 ? 21.519 15.114 -4.805 1.00 71.94 195 LEU A O 1
ATOM 1554 N N . LEU A 1 196 ? 21.360 14.962 -7.034 1.00 73.62 196 LEU A N 1
ATOM 1555 C CA . LEU A 1 196 ? 19.928 15.237 -7.079 1.00 73.62 196 LEU A CA 1
ATOM 1556 C C . LEU A 1 196 ? 19.132 14.126 -6.383 1.00 73.62 196 LEU A C 1
ATOM 1558 O O . LEU A 1 196 ? 18.274 14.420 -5.556 1.00 73.62 196 LEU A O 1
ATOM 1562 N N . ALA A 1 197 ? 19.439 12.858 -6.667 1.00 68.00 197 ALA A N 1
ATOM 1563 C CA . ALA A 1 197 ? 18.819 11.706 -6.025 1.00 68.00 197 ALA A CA 1
ATOM 1564 C C . ALA A 1 197 ? 19.084 11.710 -4.515 1.00 68.00 197 ALA A C 1
ATOM 1566 O O . ALA A 1 197 ? 18.152 11.537 -3.736 1.00 68.00 197 ALA A O 1
ATOM 1567 N N . PHE A 1 198 ? 20.318 11.992 -4.095 1.00 72.62 198 PHE A N 1
ATOM 1568 C CA . PHE A 1 198 ? 20.702 12.122 -2.694 1.00 72.62 198 PHE A CA 1
ATOM 1569 C C . PHE A 1 198 ? 19.964 13.276 -2.015 1.00 72.62 198 PHE A C 1
ATOM 1571 O O . PHE A 1 198 ? 19.395 13.077 -0.950 1.00 72.62 198 PHE A O 1
ATOM 1578 N N . VAL A 1 199 ? 19.883 14.453 -2.642 1.00 74.12 199 VAL A N 1
ATOM 1579 C CA . VAL A 1 199 ? 19.124 15.605 -2.132 1.00 74.12 199 VAL A CA 1
ATOM 1580 C C . VAL A 1 199 ? 17.640 15.270 -2.014 1.00 74.12 199 VAL A C 1
ATOM 1582 O O . VAL A 1 199 ? 17.037 15.568 -0.988 1.00 74.12 199 VAL A O 1
ATOM 1585 N N . VAL A 1 200 ? 17.043 14.610 -3.008 1.00 74.88 200 VAL A N 1
ATOM 1586 C CA . VAL A 1 200 ? 15.643 14.158 -2.954 1.00 74.88 200 VAL A CA 1
ATOM 1587 C C . VAL A 1 200 ? 15.437 13.148 -1.825 1.00 74.88 200 VAL A C 1
ATOM 1589 O O . VAL A 1 200 ? 14.445 13.237 -1.102 1.00 74.88 200 VAL A O 1
ATOM 1592 N N . LEU A 1 201 ? 16.377 12.224 -1.626 1.00 70.69 201 LEU A N 1
ATOM 1593 C CA . LEU A 1 201 ? 16.322 11.211 -0.573 1.00 70.69 201 LEU A CA 1
ATOM 1594 C C . LEU A 1 201 ? 16.478 11.847 0.818 1.00 70.69 201 LEU A C 1
ATOM 1596 O O . LEU A 1 201 ? 15.720 11.524 1.730 1.00 70.69 201 LEU A O 1
ATOM 1600 N N . LEU A 1 202 ? 17.376 12.823 0.962 1.00 73.69 202 LEU A N 1
ATOM 1601 C CA . LEU A 1 202 ? 17.624 13.575 2.194 1.00 73.69 202 LEU A CA 1
ATOM 1602 C C . LEU A 1 202 ? 16.439 14.493 2.535 1.00 73.69 202 LEU A C 1
ATOM 1604 O O . LEU A 1 202 ? 15.973 14.521 3.675 1.00 73.69 202 LEU A O 1
ATOM 1608 N N . LEU A 1 203 ? 15.862 15.164 1.533 1.00 74.38 203 LEU A N 1
ATOM 1609 C CA . LEU A 1 203 ? 14.595 15.883 1.669 1.00 74.38 203 LEU A CA 1
ATOM 1610 C C . LEU A 1 203 ? 13.463 14.929 2.052 1.00 74.38 203 LEU A C 1
ATOM 1612 O O . LEU A 1 203 ? 12.669 15.264 2.924 1.00 74.38 203 LEU A O 1
ATOM 1616 N N . GLY A 1 204 ? 13.404 13.731 1.470 1.00 69.00 204 GLY A N 1
ATOM 1617 C CA . GLY A 1 204 ? 12.475 12.676 1.872 1.00 69.00 204 GLY A CA 1
ATOM 1618 C C . GLY A 1 204 ? 12.633 12.306 3.348 1.00 69.00 204 GLY A C 1
ATOM 1619 O O . GLY A 1 204 ? 11.656 12.340 4.096 1.00 69.00 204 GLY A O 1
ATOM 1620 N N . LEU A 1 205 ? 13.864 12.048 3.795 1.00 69.94 205 LEU A N 1
ATOM 1621 C CA . LEU A 1 205 ? 14.203 11.703 5.179 1.00 69.94 205 LEU A CA 1
ATOM 1622 C C . LEU A 1 205 ? 13.815 12.786 6.193 1.00 69.94 205 LEU A C 1
ATOM 1624 O O . LEU A 1 205 ? 13.472 12.448 7.320 1.00 69.94 205 LEU A O 1
ATOM 1628 N N . ILE A 1 206 ? 13.825 14.067 5.815 1.00 71.81 206 ILE A N 1
ATOM 1629 C CA . ILE A 1 206 ? 13.439 15.175 6.706 1.00 71.81 206 ILE A CA 1
ATOM 1630 C C . ILE A 1 206 ? 11.933 15.483 6.607 1.00 71.81 206 ILE A C 1
ATOM 1632 O O . ILE A 1 206 ? 11.245 15.685 7.616 1.00 71.81 206 ILE A O 1
ATOM 1636 N N . LEU A 1 207 ? 11.385 15.525 5.391 1.00 70.69 207 LEU A N 1
ATOM 1637 C CA . LEU A 1 207 ? 9.999 15.927 5.139 1.00 70.69 207 LEU A CA 1
ATOM 1638 C C . LEU A 1 207 ? 8.997 14.842 5.544 1.00 70.69 207 LEU A C 1
ATOM 1640 O O . LEU A 1 207 ? 7.923 15.165 6.048 1.00 70.69 207 LEU A O 1
ATOM 1644 N N . ILE A 1 208 ? 9.325 13.559 5.362 1.00 70.00 208 ILE A N 1
ATOM 1645 C CA . ILE A 1 208 ? 8.434 12.454 5.739 1.00 70.00 208 ILE A CA 1
ATOM 1646 C C . ILE A 1 208 ? 8.134 12.474 7.250 1.00 70.00 208 ILE A C 1
ATOM 1648 O O . ILE A 1 208 ? 6.958 12.611 7.594 1.00 70.00 208 ILE A O 1
ATOM 1652 N N . PRO A 1 209 ? 9.114 12.426 8.176 1.00 63.94 209 PRO A N 1
ATOM 1653 C CA . PRO A 1 209 ? 8.820 12.404 9.611 1.00 63.94 209 PRO A CA 1
ATOM 1654 C C . PRO A 1 209 ? 8.144 13.687 10.109 1.00 63.94 209 PRO A C 1
ATOM 1656 O O . PRO A 1 209 ? 7.255 13.622 10.962 1.00 63.94 209 PRO A O 1
ATOM 1659 N N . THR A 1 210 ? 8.484 14.854 9.552 1.00 68.44 210 THR A N 1
ATOM 1660 C CA . THR A 1 210 ? 7.835 16.121 9.934 1.00 68.44 210 THR A CA 1
ATOM 1661 C C . THR A 1 210 ? 6.369 16.178 9.501 1.00 68.44 210 THR A C 1
ATOM 1663 O O . THR A 1 210 ? 5.515 16.624 10.277 1.00 68.44 210 THR A O 1
ATOM 1666 N N . MET A 1 211 ? 6.037 15.676 8.307 1.00 68.06 211 MET A N 1
ATOM 1667 C CA . MET A 1 211 ? 4.646 15.538 7.868 1.00 68.06 211 MET A CA 1
ATOM 1668 C C . MET A 1 211 ? 3.882 14.509 8.710 1.00 68.06 211 MET A C 1
ATOM 1670 O O . MET A 1 211 ? 2.752 14.783 9.124 1.00 68.06 211 MET A O 1
ATOM 1674 N N . THR A 1 212 ? 4.499 13.367 9.024 1.00 69.25 212 THR A N 1
ATOM 1675 C CA . THR A 1 212 ? 3.882 12.317 9.847 1.00 69.25 212 THR A CA 1
ATOM 1676 C C . THR A 1 212 ? 3.592 12.818 11.266 1.00 69.25 212 THR A C 1
ATOM 1678 O O . THR A 1 212 ? 2.480 12.638 11.758 1.00 69.25 212 THR A O 1
ATOM 1681 N N . SER A 1 213 ? 4.520 13.559 11.887 1.00 72.06 213 SER A N 1
ATOM 1682 C CA . SER A 1 213 ? 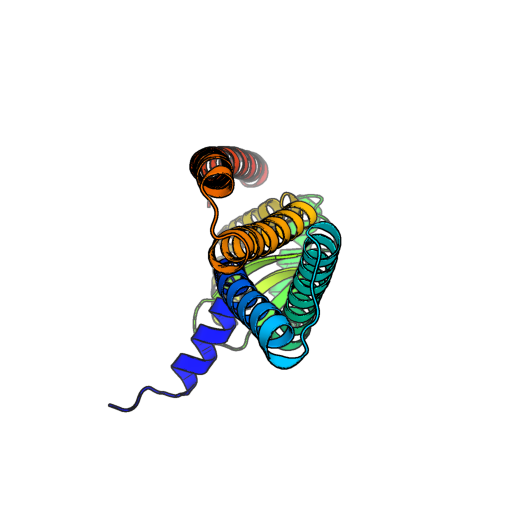4.334 14.178 13.212 1.00 72.06 213 SER A CA 1
ATOM 1683 C C . SER A 1 213 ? 3.168 15.173 13.250 1.00 72.06 213 SER A C 1
ATOM 1685 O O . SER A 1 213 ? 2.390 15.195 14.207 1.00 72.06 213 SER A O 1
ATOM 1687 N N . LYS A 1 214 ? 3.018 16.007 12.211 1.00 75.94 214 LYS A N 1
ATOM 1688 C CA . LYS A 1 214 ? 1.898 16.959 12.117 1.00 75.94 214 LYS A CA 1
ATOM 1689 C C . LYS A 1 214 ? 0.561 16.244 11.940 1.00 75.94 214 LYS A C 1
ATOM 1691 O O . LYS A 1 214 ? -0.418 16.638 12.572 1.00 75.94 214 LYS A O 1
ATOM 1696 N N . SER A 1 215 ? 0.524 15.199 11.110 1.00 74.38 215 SER A N 1
ATOM 1697 C CA . SER A 1 215 ? -0.680 14.384 10.927 1.00 74.38 215 SER A CA 1
ATOM 1698 C C . SER A 1 215 ? -1.095 13.721 12.241 1.00 74.38 215 SER A C 1
ATOM 1700 O O . SER A 1 215 ? -2.260 13.819 12.623 1.00 74.38 215 SER A O 1
ATOM 1702 N N . TYR A 1 216 ? -0.131 13.154 12.974 1.00 78.25 216 TYR A N 1
ATOM 1703 C CA . TYR A 1 216 ? -0.355 12.503 14.263 1.00 78.25 216 TYR A CA 1
ATOM 1704 C C . TYR A 1 216 ? -0.956 13.449 15.302 1.00 78.25 216 TYR A C 1
ATOM 1706 O O . TYR A 1 216 ? -2.042 13.189 15.807 1.00 78.25 216 TYR A O 1
ATOM 1714 N N . ARG A 1 217 ? -0.326 14.610 15.526 1.00 81.75 217 ARG A N 1
ATOM 1715 C CA . ARG A 1 217 ? -0.817 15.630 16.473 1.00 81.75 217 ARG A CA 1
ATOM 1716 C C . ARG A 1 217 ? -2.203 16.168 16.141 1.00 81.75 217 ARG A C 1
ATOM 1718 O O . ARG A 1 217 ? -2.874 16.739 16.995 1.00 81.75 217 ARG A O 1
ATOM 1725 N N . HIS A 1 218 ? -2.602 16.095 14.878 1.00 82.88 218 HIS A N 1
ATOM 1726 C CA . HIS A 1 218 ? -3.939 16.496 14.485 1.00 82.88 218 HIS A CA 1
ATOM 1727 C C . HIS A 1 218 ? -4.951 15.371 14.724 1.00 82.88 218 HIS A C 1
ATOM 1729 O O . HIS A 1 218 ? -6.042 15.655 15.199 1.00 82.88 218 HIS A O 1
ATOM 1735 N N . VAL A 1 219 ? -4.605 14.116 14.420 1.00 81.69 219 VAL A N 1
ATOM 1736 C CA . VAL A 1 219 ? -5.458 12.962 14.752 1.00 81.69 219 VAL A CA 1
ATOM 1737 C C . VAL A 1 219 ? -5.687 12.894 16.258 1.00 81.69 219 VAL A C 1
ATOM 1739 O O . VAL A 1 219 ? -6.824 12.757 16.685 1.00 81.69 219 VAL A O 1
ATOM 1742 N N . GLU A 1 220 ? -4.638 13.089 17.051 1.00 82.69 220 GLU A N 1
ATOM 1743 C CA . GLU A 1 220 ? -4.720 13.115 18.511 1.00 82.69 220 GLU A CA 1
ATOM 1744 C C . GLU A 1 220 ? -5.654 14.217 19.022 1.00 82.69 220 GLU A C 1
ATOM 1746 O O . GLU A 1 220 ? -6.534 13.934 19.822 1.00 82.69 220 GLU A O 1
ATOM 1751 N N . ARG A 1 221 ? -5.573 15.434 18.466 1.00 85.06 221 ARG A N 1
ATOM 1752 C CA . ARG A 1 221 ? -6.521 16.514 18.791 1.00 85.06 221 ARG A CA 1
ATOM 1753 C C . ARG A 1 221 ? -7.972 16.173 18.455 1.00 85.06 221 ARG A C 1
ATOM 1755 O O . ARG A 1 221 ? -8.865 16.560 19.196 1.00 85.06 221 ARG A O 1
ATOM 1762 N N . ILE A 1 222 ? -8.224 15.486 17.338 1.00 82.56 222 ILE A N 1
ATOM 1763 C CA . ILE A 1 222 ? -9.584 15.034 17.008 1.00 82.56 222 ILE A CA 1
ATOM 1764 C C . ILE A 1 222 ? -10.045 13.997 18.038 1.00 82.56 222 ILE A C 1
ATOM 1766 O O . ILE A 1 222 ? -11.152 14.110 18.547 1.00 82.56 222 ILE A O 1
ATOM 1770 N N . LEU A 1 223 ? -9.194 13.026 18.381 1.00 84.00 223 LEU A N 1
ATOM 1771 C CA . LEU A 1 223 ? -9.528 11.989 19.359 1.00 84.00 223 LEU A CA 1
ATOM 1772 C C . LEU A 1 223 ? -9.789 12.569 20.750 1.00 84.00 223 LEU A C 1
ATOM 1774 O O . LEU A 1 223 ? -10.778 12.202 21.373 1.00 84.00 223 LEU A O 1
ATOM 1778 N N . GLU A 1 224 ? -8.961 13.505 21.204 1.00 84.69 224 GLU A N 1
ATOM 1779 C CA . GLU A 1 224 ? -9.131 14.188 22.486 1.00 84.69 224 GLU A CA 1
ATOM 1780 C C . GLU A 1 224 ? -10.438 14.994 22.517 1.00 84.69 224 GLU A C 1
ATOM 1782 O O . GLU A 1 224 ? -11.197 14.897 23.478 1.00 84.69 224 GLU A O 1
ATOM 1787 N N . ASN A 1 225 ? -10.767 15.704 21.433 1.00 86.19 225 ASN A N 1
ATOM 1788 C CA . ASN A 1 225 ? -12.021 16.453 21.331 1.00 86.19 225 ASN A CA 1
ATOM 1789 C C . ASN A 1 225 ? -13.265 15.548 21.285 1.00 86.19 225 ASN A C 1
ATOM 1791 O O . ASN A 1 225 ? -14.320 15.946 21.771 1.00 86.19 225 ASN A O 1
ATOM 1795 N N . THR A 1 226 ? -13.171 14.361 20.675 1.00 81.62 226 THR A N 1
ATOM 1796 C CA . THR A 1 226 ? -14.315 13.448 20.503 1.00 81.62 226 THR A CA 1
ATOM 1797 C C . THR A 1 226 ? -14.502 12.500 21.688 1.00 81.62 226 THR A C 1
ATOM 1799 O O . THR A 1 226 ? -15.635 12.218 22.065 1.00 81.62 226 THR A O 1
ATOM 1802 N N . TYR A 1 227 ? -13.413 12.011 22.283 1.00 81.31 227 TYR A N 1
ATOM 1803 C CA . TYR A 1 227 ? -13.434 10.944 23.290 1.00 81.31 227 TYR A CA 1
ATOM 1804 C C . TYR A 1 227 ? -12.845 11.356 24.648 1.00 81.31 227 TYR A C 1
ATOM 1806 O O . TYR A 1 227 ? -12.793 10.532 25.560 1.00 81.31 227 TYR A O 1
ATOM 1814 N N . GLY A 1 228 ? -12.366 12.597 24.803 1.00 78.00 228 GLY A N 1
ATOM 1815 C CA . GLY A 1 228 ? -11.813 13.111 26.064 1.00 78.00 228 GLY A CA 1
ATOM 1816 C C . GLY A 1 228 ? -10.543 12.401 26.546 1.00 78.00 228 GLY A C 1
ATOM 1817 O O . GLY A 1 228 ? -10.148 12.565 27.697 1.00 78.00 228 GLY A O 1
ATOM 1818 N N . SER A 1 229 ? -9.922 11.573 25.701 1.00 66.12 229 SER A N 1
ATOM 1819 C CA . SER A 1 229 ? -8.763 10.753 26.050 1.00 66.12 229 SER A CA 1
ATOM 1820 C C . SER A 1 229 ? -7.835 10.550 24.848 1.00 66.12 229 SER A C 1
ATOM 1822 O O . SER A 1 229 ? -8.290 10.377 23.715 1.00 66.12 229 SER A O 1
ATOM 1824 N N . SER A 1 230 ? -6.522 10.582 25.103 1.00 58.25 230 SER A N 1
ATOM 1825 C CA . SER A 1 230 ? -5.501 10.118 24.152 1.00 58.25 230 SER A CA 1
ATOM 1826 C C . SER A 1 230 ? -5.296 8.601 24.348 1.00 58.25 230 SER A C 1
ATOM 1828 O O . SER A 1 230 ? -5.364 8.149 25.497 1.00 58.25 230 SER A O 1
ATOM 1830 N N . PRO A 1 231 ? -5.141 7.807 23.268 1.00 55.16 231 PRO A N 1
ATOM 1831 C CA . PRO A 1 231 ? -4.984 6.348 23.334 1.00 55.16 231 PRO A CA 1
ATOM 1832 C C . PRO A 1 231 ? -3.804 5.863 24.185 1.00 55.16 231 PRO A C 1
ATOM 1834 O O . PRO A 1 231 ? -2.721 6.487 24.120 1.00 55.16 231 PRO A O 1
#

Foldseek 3Di:
DDPDVVVVVVVVLVCLQDPVVLVVLLVVLVVVLVVVVCCCVPVVDDDDPVNLLVVLLVVLLVVVVVSVVVNCVPWPAADPDPVVVVLLVVLCVLLVFDPQEGETEDADPDFDWDWDDAPVGTYTYGYPVVVVVCVVVVLVSSLVSNLRRLVSRPDDNVVVSVVSSCSSSLSSVLVCLVPPDDDPVSVVVNVVSVVVVVVVVVCCVVVVVVVVVVSNVVSQVVSCVSRVDGD

pLDDT: mean 78.66, std 13.85, range [29.02, 95.19]

Nearest PDB structures (foldseek):
  8exq-assembly1_B  TM=5.997E-01  e=1.523E-02  Staphylococcus aureus
  7z6s-assembly1_E  TM=5.331E-01  e=4.991E-01  Homo sapiens
  7z5h-assembly3_C  TM=5.336E-01  e=7.448E-01  Homo sapiens
  9c7v-assembly1_C  TM=2.371E-01  e=4.646E+00  Homo sapiens